Protein AF-D3BIY4-F1 (afdb_monomer)

Radius of gyration: 21.37 Å; Cα contacts (8 Å, |Δi|>4): 181; chains: 1; bounding box: 75×64×39 Å

Secondary structure (DSSP, 8-state):
-PPPHHHHHHHHT-S---TTS-S---TTT--EEESS-HHHHHHHHHH---HHHHHHHHHHHTSTTTEEE-S-HHHHHHHHHHHHSTT--HHHHHHHHHHHHHHHHHHHHH-SSSHHHHHHHHHHHH-HHHHHHHHTS-TTTS-SHHHHHHHHHHHHHHHHHHS--PPP-----------

Mean predicted aligned error: 10.69 Å

Structure (mmCIF, N/CA/C/O backbone):
data_AF-D3BIY4-F1
#
_entry.id   AF-D3BIY4-F1
#
loop_
_atom_site.group_PDB
_atom_site.id
_atom_site.type_symbol
_atom_site.label_atom_id
_atom_site.label_alt_id
_atom_site.label_comp_id
_atom_site.label_asym_id
_atom_site.label_entity_id
_atom_site.label_seq_id
_atom_site.pdbx_PDB_ins_code
_atom_site.Cartn_x
_atom_site.Cartn_y
_atom_site.Cartn_z
_atom_site.occupancy
_atom_site.B_iso_or_equiv
_atom_site.auth_seq_id
_atom_site.auth_comp_id
_atom_site.auth_asym_id
_atom_site.auth_atom_id
_atom_site.pdbx_PDB_model_num
ATOM 1 N N . MET A 1 1 ? -12.252 15.563 6.337 1.00 55.31 1 MET A N 1
ATOM 2 C CA . MET A 1 1 ? -11.451 16.283 5.323 1.00 55.31 1 MET A CA 1
ATOM 3 C C . MET A 1 1 ? -10.835 15.267 4.372 1.00 55.31 1 MET A C 1
ATOM 5 O O . MET A 1 1 ? -10.346 14.253 4.856 1.00 55.31 1 MET A O 1
ATOM 9 N N . SER A 1 2 ? -10.929 15.504 3.060 1.00 74.06 2 SER A N 1
ATOM 10 C CA . SER A 1 2 ? -10.276 14.704 2.009 1.00 74.06 2 SER A CA 1
ATOM 11 C C . SER A 1 2 ? -8.957 15.376 1.634 1.00 74.06 2 SER A C 1
ATOM 13 O O . SER A 1 2 ? -8.921 16.600 1.508 1.00 74.06 2 SER A O 1
ATOM 15 N N . VAL A 1 3 ? -7.884 14.601 1.484 1.00 77.88 3 VAL A N 1
ATOM 16 C CA . VAL A 1 3 ? -6.572 15.101 1.047 1.00 77.88 3 VAL A CA 1
ATOM 17 C C . VAL A 1 3 ? -6.320 14.731 -0.415 1.00 77.88 3 VAL A C 1
ATOM 19 O O . VAL A 1 3 ? -6.588 13.607 -0.850 1.00 77.88 3 VAL A O 1
ATOM 22 N N . SER A 1 4 ? -5.809 15.681 -1.202 1.00 71.81 4 SER A N 1
ATOM 23 C CA . SER A 1 4 ? -5.403 15.424 -2.590 1.00 71.81 4 SER A CA 1
ATOM 24 C C . SER A 1 4 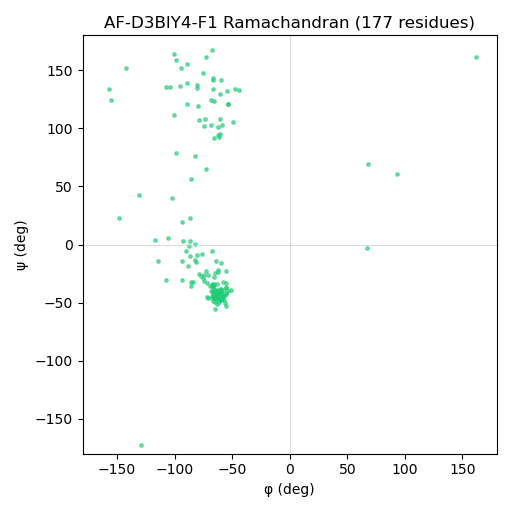? -4.108 14.607 -2.657 1.00 71.81 4 SER A C 1
ATOM 26 O O . SER A 1 4 ? -3.325 14.577 -1.713 1.00 71.81 4 SER A O 1
ATOM 28 N N . SER A 1 5 ? -3.829 13.986 -3.810 1.00 58.72 5 SER A N 1
ATOM 29 C CA . SER A 1 5 ? -2.565 13.257 -4.038 1.00 58.72 5 SER A CA 1
ATOM 30 C C . SER A 1 5 ? -1.342 14.166 -3.893 1.00 58.72 5 SER A C 1
ATOM 32 O O . SER A 1 5 ? -0.337 13.771 -3.308 1.00 58.72 5 SER A O 1
ATOM 34 N N . LYS A 1 6 ? -1.448 15.415 -4.369 1.00 62.16 6 LYS A N 1
ATOM 35 C CA . LYS A 1 6 ? -0.392 16.421 -4.226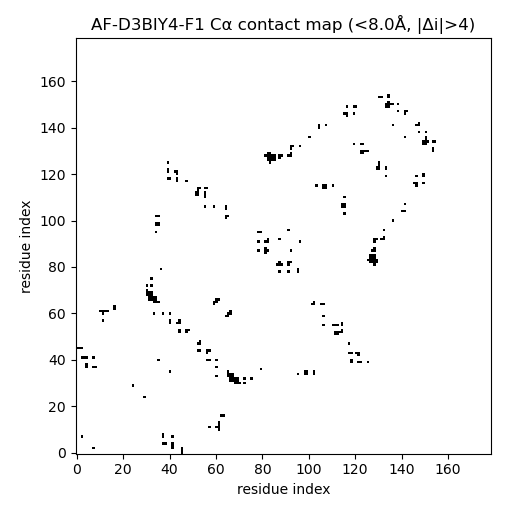 1.00 62.16 6 LYS A CA 1
ATOM 36 C C . LYS A 1 6 ? -0.161 16.768 -2.756 1.00 62.16 6 LYS A C 1
ATOM 38 O O . LYS A 1 6 ? 0.986 16.767 -2.334 1.00 62.16 6 LYS A O 1
ATOM 43 N N . GLN A 1 7 ? -1.224 16.986 -1.981 1.00 66.50 7 GLN A N 1
ATOM 44 C CA . GLN A 1 7 ? -1.119 17.255 -0.543 1.00 66.50 7 GLN A CA 1
ATOM 45 C C . GLN A 1 7 ? -0.558 16.056 0.224 1.00 66.50 7 GLN A C 1
ATOM 47 O O . GLN A 1 7 ? 0.343 16.243 1.027 1.00 66.50 7 GLN A O 1
ATOM 52 N N . PHE A 1 8 ? -1.011 14.834 -0.068 1.00 69.56 8 PHE A N 1
ATOM 53 C CA . PHE A 1 8 ? -0.516 13.619 0.586 1.00 69.56 8 PHE A CA 1
ATOM 54 C C . PHE A 1 8 ? 0.969 13.382 0.289 1.00 69.56 8 PHE A C 1
ATOM 56 O O . PHE A 1 8 ? 1.739 13.118 1.201 1.00 69.56 8 PHE A O 1
ATOM 63 N N . ARG A 1 9 ? 1.398 13.552 -0.973 1.00 61.53 9 ARG A N 1
ATOM 64 C CA . ARG A 1 9 ? 2.823 13.495 -1.346 1.00 61.53 9 ARG A CA 1
ATOM 65 C C . ARG A 1 9 ? 3.636 14.616 -0.709 1.00 61.53 9 ARG A C 1
ATOM 67 O O . ARG A 1 9 ? 4.764 14.384 -0.312 1.00 61.53 9 ARG A O 1
ATOM 74 N N . GLN A 1 10 ? 3.096 15.832 -0.642 1.00 62.91 10 GLN A N 1
ATOM 75 C CA . GLN A 1 10 ? 3.773 16.954 0.009 1.00 62.91 10 GLN A CA 1
ATOM 76 C C . GLN A 1 10 ? 3.947 16.704 1.505 1.00 62.91 10 GLN A C 1
ATOM 78 O O . GLN A 1 10 ? 5.016 16.982 2.023 1.00 62.91 10 GLN A O 1
ATOM 83 N N . GLN A 1 11 ? 2.928 16.148 2.163 1.00 64.06 11 GLN A N 1
ATOM 84 C CA . GLN A 1 11 ? 2.970 15.754 3.568 1.00 64.06 11 GLN A CA 1
ATOM 85 C C . GLN A 1 11 ? 3.941 14.590 3.790 1.00 64.06 11 GLN A C 1
ATOM 87 O O . GLN A 1 11 ? 4.730 14.639 4.723 1.00 64.06 11 GLN A O 1
ATOM 92 N N . SER A 1 12 ? 3.971 13.595 2.899 1.00 59.56 12 SER A N 1
ATOM 93 C CA . SER A 1 12 ? 4.904 12.470 3.017 1.00 59.56 12 SER A CA 1
ATOM 94 C C . SER A 1 12 ? 6.351 12.826 2.692 1.00 59.56 12 SER A C 1
ATOM 96 O O . SER A 1 12 ? 7.261 12.138 3.145 1.00 59.56 12 SER A O 1
ATOM 98 N N . ALA A 1 13 ? 6.572 13.893 1.924 1.00 53.34 13 ALA A N 1
ATOM 99 C CA . ALA A 1 13 ? 7.892 14.400 1.566 1.00 53.34 13 ALA A CA 1
ATOM 100 C C . ALA A 1 13 ? 8.526 15.303 2.646 1.00 53.34 13 ALA A C 1
ATOM 102 O O . ALA A 1 13 ? 9.625 15.814 2.438 1.00 53.34 13 ALA A O 1
ATOM 103 N N . THR A 1 14 ? 7.877 15.544 3.795 1.00 49.31 14 THR A N 1
ATOM 104 C CA . THR A 1 14 ? 8.376 16.535 4.765 1.00 49.31 14 THR A CA 1
ATOM 105 C C . THR A 1 14 ? 9.611 16.065 5.557 1.00 49.31 14 THR A C 1
ATOM 107 O O . THR A 1 14 ? 9.526 15.296 6.514 1.00 49.31 14 THR A O 1
ATOM 110 N N . GLU A 1 15 ? 10.762 16.582 5.122 1.00 44.66 15 GLU A N 1
ATOM 111 C CA . GLU A 1 15 ? 11.809 17.308 5.873 1.00 44.66 15 GLU A CA 1
ATOM 112 C C . GLU A 1 15 ? 12.684 16.640 6.955 1.00 44.66 15 GLU A C 1
ATOM 114 O O . GLU A 1 15 ? 13.595 17.312 7.436 1.00 44.66 15 GLU A O 1
ATOM 119 N N . SER A 1 16 ? 12.548 15.367 7.358 1.00 43.56 16 SER A N 1
ATOM 120 C CA . SER A 1 16 ? 13.431 14.873 8.457 1.00 43.56 16 SER A CA 1
ATOM 121 C C . SER A 1 16 ? 13.852 13.399 8.469 1.00 43.56 16 SER A C 1
ATOM 123 O O . SER A 1 16 ? 14.172 12.884 9.540 1.00 43.56 16 SER A O 1
ATOM 125 N N . ARG A 1 17 ? 13.857 12.662 7.348 1.00 48.59 17 ARG A N 1
ATOM 126 C CA . ARG A 1 17 ? 14.011 11.189 7.429 1.00 48.59 17 ARG A CA 1
ATOM 127 C C . ARG A 1 17 ? 15.040 10.504 6.536 1.00 48.59 17 ARG A C 1
ATOM 129 O O . ARG A 1 17 ? 14.823 9.372 6.119 1.00 48.59 17 ARG A O 1
ATOM 136 N N . SER A 1 18 ? 16.231 11.084 6.407 1.00 42.66 18 SER A N 1
ATOM 137 C CA . SER A 1 18 ? 17.422 10.226 6.350 1.00 42.66 18 SER A CA 1
ATOM 138 C C . SER A 1 18 ? 18.681 10.957 6.809 1.00 42.66 18 SER A C 1
ATOM 140 O O . SER A 1 18 ? 19.043 11.982 6.241 1.00 42.66 18 SER A O 1
ATOM 142 N N . ILE A 1 19 ? 19.372 10.396 7.805 1.00 41.75 19 ILE A N 1
ATOM 143 C CA . ILE A 1 19 ? 20.740 10.796 8.186 1.00 41.75 19 ILE A CA 1
ATOM 144 C C . ILE A 1 19 ? 21.722 10.553 7.018 1.00 41.75 19 ILE A C 1
ATOM 146 O O . ILE A 1 19 ? 22.745 11.225 6.923 1.00 41.75 19 ILE A O 1
ATOM 150 N N . ASP A 1 20 ? 21.375 9.663 6.082 1.00 44.34 20 ASP A N 1
ATOM 151 C CA . ASP A 1 20 ? 22.189 9.335 4.906 1.00 44.34 20 ASP A CA 1
ATOM 152 C C . ASP A 1 20 ? 21.961 10.253 3.692 1.00 44.34 20 ASP A C 1
ATOM 154 O O . ASP A 1 20 ? 22.607 10.079 2.661 1.00 44.34 20 ASP A O 1
ATOM 158 N N . LEU A 1 21 ? 21.120 11.287 3.801 1.00 46.88 21 LEU A N 1
ATOM 159 C CA . LEU A 1 21 ? 21.029 12.361 2.799 1.00 46.88 21 LEU A CA 1
ATOM 160 C C . LEU A 1 21 ? 22.079 13.443 3.091 1.00 46.88 21 LEU A C 1
ATOM 162 O O . LEU A 1 21 ? 21.751 14.608 3.323 1.00 46.88 21 LEU A O 1
ATOM 166 N N . LYS A 1 22 ? 23.349 13.022 3.161 1.00 37.16 22 LYS A N 1
ATOM 167 C CA . LYS A 1 22 ? 24.507 13.858 3.507 1.00 37.16 22 LYS A CA 1
ATOM 168 C C . LYS A 1 22 ? 24.500 15.153 2.680 1.00 37.16 22 LYS A C 1
ATOM 170 O O . LYS A 1 22 ? 24.896 15.136 1.521 1.00 37.16 22 LYS A O 1
ATOM 175 N N . ASN A 1 23 ? 24.149 16.268 3.327 1.00 41.12 23 ASN A N 1
ATOM 176 C CA . ASN A 1 23 ? 24.397 17.660 2.912 1.00 41.12 23 ASN A CA 1
ATOM 177 C C . ASN A 1 23 ? 23.283 18.378 2.110 1.00 41.12 23 ASN A C 1
ATOM 179 O O . ASN A 1 23 ? 23.548 18.898 1.033 1.00 41.12 23 ASN A O 1
ATOM 183 N N . ASN A 1 24 ? 22.088 18.531 2.698 1.00 47.78 24 ASN A N 1
ATOM 184 C CA . ASN A 1 24 ? 21.011 19.442 2.247 1.00 47.78 24 ASN A CA 1
ATOM 185 C C . ASN A 1 24 ? 20.340 19.089 0.903 1.00 47.78 24 ASN A C 1
ATOM 187 O O . ASN A 1 24 ? 20.472 19.845 -0.059 1.00 47.78 24 ASN A O 1
ATOM 191 N N . PRO A 1 25 ? 19.558 17.998 0.825 1.00 45.09 25 PRO A N 1
ATOM 192 C CA . PRO A 1 25 ? 18.768 17.721 -0.369 1.00 45.09 25 PRO A CA 1
ATOM 193 C C . PRO A 1 25 ? 17.678 18.790 -0.544 1.00 45.09 25 PRO A C 1
ATOM 195 O O . PRO A 1 25 ? 16.844 18.994 0.345 1.00 45.09 25 PRO A O 1
ATOM 198 N N . THR A 1 26 ? 17.654 19.470 -1.691 1.00 45.97 26 THR A N 1
ATOM 199 C CA . THR A 1 26 ? 16.501 20.284 -2.089 1.00 45.97 26 THR A CA 1
ATOM 200 C C . THR A 1 26 ? 15.294 19.381 -2.370 1.00 45.97 26 THR A C 1
ATOM 202 O O . THR A 1 26 ? 15.417 18.163 -2.492 1.00 45.97 26 THR A O 1
ATOM 205 N N . ARG A 1 27 ? 14.095 19.960 -2.499 1.00 44.09 27 ARG A N 1
ATOM 206 C CA . ARG A 1 27 ? 12.881 19.222 -2.895 1.00 44.09 27 ARG A CA 1
ATOM 207 C C . ARG A 1 27 ? 13.043 18.469 -4.228 1.00 44.09 27 ARG A C 1
ATOM 209 O O . ARG A 1 27 ? 12.335 17.488 -4.438 1.00 44.09 27 ARG A O 1
ATOM 216 N N . ASP A 1 28 ? 13.975 18.906 -5.074 1.00 38.78 28 ASP A N 1
ATOM 217 C CA . ASP A 1 28 ? 14.304 18.270 -6.350 1.00 38.78 28 ASP A CA 1
ATOM 218 C C . ASP A 1 28 ? 15.388 17.174 -6.206 1.00 38.78 28 ASP A C 1
ATOM 220 O O . ASP A 1 28 ? 15.442 16.273 -7.037 1.00 38.78 28 ASP A O 1
ATOM 224 N N . ASP A 1 29 ? 16.168 17.166 -5.112 1.00 40.72 29 ASP A N 1
ATOM 225 C CA . ASP A 1 29 ? 17.207 16.156 -4.809 1.00 40.72 29 ASP A CA 1
ATOM 226 C C . ASP A 1 29 ? 16.681 14.949 -4.000 1.00 40.72 29 ASP A C 1
ATOM 228 O O . ASP A 1 29 ? 17.400 13.983 -3.732 1.00 40.72 29 ASP A O 1
ATOM 232 N N . GLN A 1 30 ? 15.417 14.984 -3.570 1.00 49.06 30 GLN A N 1
ATOM 233 C CA . GLN A 1 30 ? 14.785 13.902 -2.814 1.00 49.06 30 GLN A CA 1
ATOM 234 C C . GLN A 1 30 ? 14.271 12.799 -3.751 1.00 49.06 30 GLN A C 1
ATOM 236 O O . GLN A 1 30 ? 13.066 12.656 -3.959 1.00 49.06 30 GLN A O 1
ATOM 241 N N . GLU A 1 31 ? 15.160 11.960 -4.286 1.00 53.03 31 GLU A N 1
ATOM 242 C CA . GLU A 1 31 ? 14.771 10.743 -5.019 1.00 53.03 31 GLU A CA 1
ATOM 243 C C . GLU A 1 31 ? 14.234 9.652 -4.062 1.00 53.03 31 GLU A C 1
ATOM 245 O O . GLU A 1 31 ? 14.829 8.595 -3.846 1.00 53.03 31 GLU A O 1
ATOM 250 N N . SER A 1 32 ? 13.103 9.940 -3.415 1.00 57.19 32 SER A N 1
ATOM 251 C CA . SER A 1 32 ? 12.414 9.055 -2.475 1.00 57.19 32 SER A CA 1
ATOM 252 C C . SER A 1 32 ? 11.231 8.365 -3.154 1.00 57.19 32 SER A C 1
ATOM 254 O O . SER A 1 32 ? 10.213 8.984 -3.470 1.00 57.19 32 SER A O 1
ATOM 256 N N . CYS A 1 33 ? 11.343 7.054 -3.343 1.00 71.75 33 CYS A N 1
ATOM 257 C CA . CYS A 1 33 ? 10.258 6.185 -3.775 1.00 71.75 33 CYS A CA 1
ATOM 258 C C . CYS A 1 33 ? 9.469 5.648 -2.575 1.00 71.75 33 CYS A C 1
ATOM 260 O O . CYS A 1 33 ? 9.987 5.531 -1.465 1.00 71.75 33 CYS A O 1
ATOM 262 N N . HIS A 1 34 ? 8.204 5.284 -2.802 1.00 82.50 34 HIS A N 1
ATOM 263 C CA . HIS A 1 34 ? 7.376 4.634 -1.787 1.00 82.50 34 HIS A CA 1
ATOM 264 C C . HIS A 1 34 ? 7.179 3.160 -2.153 1.00 82.50 34 HIS A C 1
ATOM 266 O O . HIS A 1 34 ? 6.931 2.820 -3.314 1.00 82.50 34 HIS A O 1
ATOM 272 N N . LYS A 1 35 ? 7.315 2.266 -1.173 1.00 89.19 35 LYS A N 1
ATOM 273 C CA . LYS A 1 35 ? 7.079 0.829 -1.344 1.00 89.19 35 LYS A CA 1
ATOM 274 C C . LYS A 1 35 ? 5.605 0.610 -1.659 1.00 89.19 35 LYS A C 1
ATOM 276 O O . LYS A 1 35 ? 5.282 0.095 -2.726 1.00 89.19 35 LYS A O 1
ATOM 281 N N . ILE A 1 36 ? 4.724 1.104 -0.789 1.00 91.31 36 ILE A N 1
ATOM 282 C CA . ILE A 1 36 ? 3.296 1.261 -1.064 1.00 91.31 36 ILE A CA 1
ATOM 283 C C . ILE A 1 36 ? 3.083 2.649 -1.679 1.00 91.31 36 ILE A C 1
ATOM 285 O O . ILE A 1 36 ? 3.393 3.650 -1.026 1.00 91.31 36 ILE A O 1
ATOM 289 N N . PRO A 1 37 ? 2.540 2.746 -2.903 1.00 88.25 37 PRO A N 1
ATOM 290 C CA . PRO A 1 37 ? 2.370 4.028 -3.575 1.00 88.25 37 PRO A CA 1
ATOM 291 C C . PRO A 1 37 ? 1.484 4.991 -2.788 1.00 88.25 37 PRO A C 1
ATOM 293 O O . PRO A 1 37 ? 0.434 4.619 -2.260 1.00 88.25 37 PRO A O 1
ATOM 296 N N . ASN A 1 38 ? 1.846 6.273 -2.791 1.00 81.50 38 ASN A N 1
ATOM 297 C CA . ASN A 1 38 ? 1.057 7.306 -2.116 1.00 81.50 38 ASN A CA 1
ATOM 298 C C . ASN A 1 38 ? -0.355 7.466 -2.680 1.00 81.50 38 ASN A C 1
ATOM 300 O O . ASN A 1 38 ? -1.234 7.930 -1.964 1.00 81.50 38 ASN A O 1
ATOM 304 N N . SER A 1 39 ? -0.604 7.086 -3.936 1.00 84.56 39 SER A N 1
ATOM 305 C CA . SER A 1 39 ? -1.962 7.038 -4.490 1.00 84.56 39 SER A CA 1
ATOM 306 C C . SER A 1 39 ? -2.858 6.089 -3.688 1.00 84.56 39 SER A C 1
ATOM 308 O O . SER A 1 39 ? -3.947 6.504 -3.292 1.00 84.56 39 SER A O 1
ATOM 310 N N . ILE A 1 40 ? -2.354 4.887 -3.383 1.00 92.81 40 ILE A N 1
ATOM 311 C CA . ILE A 1 40 ? -3.016 3.861 -2.567 1.00 92.81 40 ILE A CA 1
ATOM 312 C C . ILE A 1 40 ? -3.188 4.347 -1.129 1.00 92.81 40 ILE A C 1
ATOM 314 O O . ILE A 1 40 ? -4.285 4.282 -0.584 1.00 92.81 40 ILE A O 1
ATOM 318 N N . LEU A 1 41 ? -2.125 4.865 -0.505 1.00 91.56 41 LEU A N 1
ATOM 319 C CA . LEU A 1 41 ? -2.190 5.316 0.890 1.00 91.56 41 LEU A CA 1
ATOM 320 C C . LEU A 1 41 ? -3.142 6.506 1.065 1.00 91.56 41 LEU A C 1
ATOM 322 O O . LEU A 1 41 ? -3.949 6.508 1.990 1.00 91.56 41 LEU A O 1
ATOM 326 N N . LYS A 1 42 ? -3.122 7.470 0.138 1.00 90.44 42 LYS A N 1
ATOM 327 C CA . LYS A 1 42 ? -4.066 8.598 0.097 1.00 90.44 42 LYS A CA 1
ATOM 328 C C . LYS A 1 42 ? -5.505 8.121 -0.046 1.00 90.44 42 LYS A C 1
ATOM 330 O O . LYS A 1 42 ? -6.396 8.620 0.635 1.00 90.44 42 LYS A O 1
ATOM 335 N N . GLU A 1 43 ? -5.756 7.194 -0.962 1.00 92.75 43 GLU A N 1
ATOM 336 C CA . GLU A 1 43 ? -7.102 6.670 -1.173 1.00 92.75 43 GLU A CA 1
ATOM 337 C C . GLU A 1 43 ? -7.595 5.880 0.044 1.00 92.75 43 GLU A C 1
ATOM 339 O O . GLU A 1 43 ? -8.691 6.144 0.532 1.00 92.75 43 GLU A O 1
ATOM 344 N N . SER A 1 44 ? -6.745 5.030 0.620 1.00 94.69 44 SER A N 1
ATOM 345 C CA . SER A 1 44 ? -7.026 4.320 1.870 1.00 94.69 44 SER A CA 1
ATOM 346 C C . SER A 1 44 ? -7.324 5.289 3.020 1.00 94.69 44 SER A C 1
ATOM 348 O O . SER A 1 44 ? -8.311 5.120 3.738 1.00 94.69 44 SER A O 1
ATOM 350 N N . TYR A 1 45 ? -6.533 6.359 3.158 1.00 94.25 45 TYR A N 1
ATOM 351 C CA . TYR A 1 45 ? -6.747 7.413 4.151 1.00 94.25 45 TYR A CA 1
ATOM 352 C C . TYR A 1 45 ? -8.112 8.089 3.977 1.00 94.25 45 TYR A C 1
ATOM 354 O O . TYR A 1 45 ? -8.852 8.255 4.946 1.00 94.25 45 TYR A O 1
ATOM 362 N N . ASN A 1 46 ? -8.464 8.469 2.746 1.00 92.06 46 ASN A N 1
ATOM 363 C CA . ASN A 1 46 ? -9.719 9.162 2.456 1.00 92.06 46 ASN A CA 1
ATOM 364 C C . ASN A 1 46 ? -10.946 8.254 2.638 1.00 92.06 46 ASN A C 1
ATOM 366 O O . ASN A 1 46 ? -11.974 8.729 3.120 1.00 92.06 46 ASN A O 1
ATOM 370 N N . ASN A 1 47 ? -10.825 6.968 2.300 1.00 92.94 47 ASN A N 1
ATOM 371 C CA . ASN A 1 47 ? -11.907 5.984 2.394 1.00 92.94 47 ASN A CA 1
ATOM 372 C C . ASN A 1 47 ? -12.077 5.403 3.806 1.00 92.94 47 ASN A C 1
ATOM 374 O O . ASN A 1 47 ? -13.083 4.764 4.109 1.00 92.94 47 ASN A O 1
ATOM 378 N N . THR A 1 48 ? -11.106 5.624 4.690 1.00 92.62 48 THR A N 1
ATOM 379 C CA . THR A 1 48 ? -11.183 5.213 6.090 1.00 92.62 48 THR A CA 1
ATOM 380 C C . THR A 1 48 ? -12.007 6.218 6.898 1.00 92.62 48 THR A C 1
ATOM 382 O O . THR A 1 48 ? -11.828 7.428 6.781 1.00 92.62 48 THR A O 1
ATOM 385 N N . THR A 1 49 ? -12.886 5.740 7.780 1.00 91.81 49 THR A N 1
ATOM 386 C CA . THR A 1 49 ? -13.629 6.592 8.732 1.00 91.81 49 THR A CA 1
ATOM 387 C C . THR A 1 49 ? -12.938 6.700 10.094 1.00 91.81 49 THR A C 1
ATOM 389 O O . THR A 1 49 ? -13.021 7.742 10.738 1.00 91.81 49 THR A O 1
ATOM 392 N N . SER A 1 50 ? -12.207 5.661 10.513 1.00 94.19 50 SER A N 1
ATOM 393 C CA . SER A 1 50 ? -11.465 5.629 11.780 1.00 94.19 50 SER A CA 1
ATOM 394 C C . SER A 1 50 ? -10.284 6.604 11.789 1.00 94.19 50 SER A C 1
ATOM 396 O O . SER A 1 50 ? -9.386 6.518 10.950 1.00 94.19 50 SER A O 1
ATOM 398 N N . GLN A 1 51 ? -10.248 7.502 12.778 1.00 93.00 51 GLN A N 1
ATOM 399 C CA . GLN A 1 51 ? -9.142 8.448 12.931 1.00 93.00 51 GLN A CA 1
ATOM 400 C C . GLN A 1 51 ? -7.828 7.755 13.316 1.00 93.00 51 GLN A C 1
ATOM 402 O O . GLN A 1 51 ? -6.776 8.154 12.827 1.00 93.00 51 GLN A O 1
ATOM 407 N N . ALA A 1 52 ? -7.879 6.693 14.128 1.00 94.56 52 ALA A N 1
ATOM 408 C CA . ALA A 1 52 ? -6.691 5.910 14.475 1.00 94.56 52 ALA A CA 1
ATOM 409 C C . ALA A 1 52 ? -6.049 5.301 13.218 1.00 94.56 52 ALA A C 1
ATOM 411 O O . ALA A 1 52 ? -4.864 5.488 12.972 1.00 94.56 52 ALA A O 1
ATOM 412 N N . ALA A 1 53 ? -6.860 4.701 12.341 1.00 94.50 53 ALA A N 1
ATOM 413 C CA . ALA A 1 53 ? -6.359 4.159 11.081 1.00 94.50 53 ALA A CA 1
ATOM 414 C C . ALA A 1 53 ? -5.855 5.244 10.121 1.00 94.50 53 ALA A C 1
ATOM 416 O O . ALA A 1 53 ? -4.850 5.037 9.449 1.00 94.50 53 ALA A O 1
ATOM 417 N N . LYS A 1 54 ? -6.479 6.426 10.086 1.00 92.88 54 LYS A N 1
ATOM 418 C CA . LYS A 1 54 ? -5.938 7.577 9.344 1.00 92.88 54 LYS A CA 1
ATOM 419 C C . LYS A 1 54 ? -4.557 7.996 9.841 1.00 92.88 54 LYS A C 1
ATOM 421 O O . LYS A 1 54 ? -3.686 8.276 9.019 1.00 92.88 54 LYS A O 1
ATOM 426 N N . ASN A 1 55 ? -4.368 8.041 11.157 1.00 89.88 55 ASN A N 1
ATOM 427 C CA . ASN A 1 55 ? -3.092 8.400 11.766 1.00 89.88 55 ASN A CA 1
ATOM 428 C C . ASN A 1 55 ? -2.019 7.357 11.440 1.00 89.88 55 ASN A C 1
ATOM 430 O O . ASN A 1 55 ?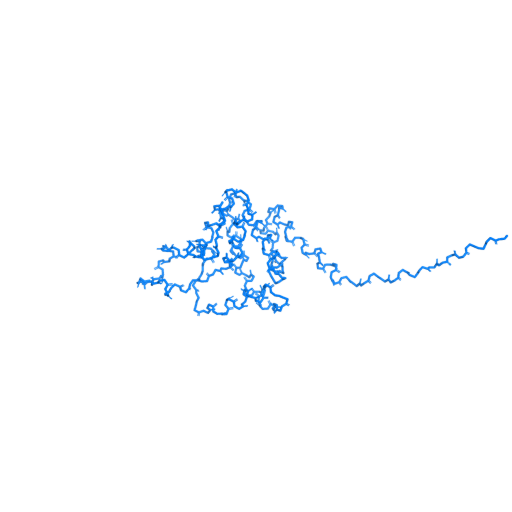 -0.937 7.743 11.014 1.00 89.88 55 ASN A O 1
ATOM 434 N N . ASP A 1 56 ? -2.341 6.066 11.536 1.00 93.75 56 ASP A N 1
ATOM 435 C CA . ASP A 1 56 ? -1.413 4.981 11.200 1.00 93.75 56 ASP A CA 1
ATOM 436 C C . ASP A 1 56 ? -1.044 4.984 9.709 1.00 93.75 56 ASP A C 1
ATOM 438 O O . ASP A 1 56 ? 0.131 4.879 9.364 1.00 93.75 56 ASP A O 1
ATOM 442 N N . ILE A 1 57 ? -2.017 5.181 8.808 1.00 93.38 57 ILE A N 1
ATOM 443 C CA . ILE A 1 57 ? -1.769 5.281 7.358 1.00 93.38 57 ILE A CA 1
ATOM 444 C C . ILE A 1 57 ? -0.853 6.470 7.049 1.00 93.38 57 ILE A C 1
ATOM 446 O O . ILE A 1 57 ? 0.103 6.331 6.285 1.00 93.38 57 ILE A O 1
ATOM 450 N N . MET A 1 58 ? -1.135 7.637 7.634 1.00 87.06 58 MET A N 1
ATOM 451 C CA . MET A 1 58 ? -0.333 8.842 7.416 1.00 87.06 58 MET A CA 1
ATOM 452 C C . MET A 1 58 ? 1.068 8.700 8.027 1.00 87.06 58 MET A C 1
ATOM 454 O O . MET A 1 58 ? 2.068 8.994 7.378 1.00 87.06 58 MET A O 1
ATOM 458 N N . GLY A 1 59 ? 1.162 8.182 9.252 1.00 86.31 59 GLY A N 1
ATOM 459 C CA . GLY A 1 59 ? 2.431 7.923 9.925 1.00 86.31 59 GLY A CA 1
ATOM 460 C C . GLY A 1 59 ? 3.299 6.934 9.149 1.00 86.31 59 GLY A C 1
ATOM 461 O O . GLY A 1 59 ? 4.499 7.164 8.977 1.00 86.31 59 GLY A O 1
ATOM 462 N N . HIS A 1 60 ? 2.687 5.878 8.606 1.00 89.88 60 HIS A N 1
ATOM 463 C CA . HIS A 1 60 ? 3.365 4.911 7.749 1.00 89.88 60 HIS A CA 1
ATOM 464 C C . HIS A 1 60 ? 3.829 5.524 6.434 1.00 89.88 60 HIS A C 1
ATOM 466 O O . HIS A 1 60 ? 4.969 5.284 6.033 1.00 89.88 60 HIS A O 1
ATOM 472 N N . ALA A 1 61 ? 2.996 6.352 5.795 1.00 84.81 61 ALA A N 1
ATOM 473 C CA . ALA A 1 61 ? 3.359 7.071 4.575 1.00 84.81 61 ALA A CA 1
ATOM 474 C C . ALA A 1 61 ? 4.634 7.905 4.760 1.00 84.81 61 ALA A C 1
ATOM 476 O O . ALA A 1 61 ? 5.426 8.009 3.830 1.00 84.81 61 ALA A O 1
ATOM 477 N N . HIS A 1 62 ? 4.857 8.433 5.967 1.00 79.94 62 HIS A N 1
ATOM 478 C CA . HIS A 1 62 ? 6.017 9.251 6.327 1.00 79.94 62 HIS A CA 1
ATOM 479 C C . HIS A 1 62 ? 7.180 8.424 6.911 1.00 79.94 62 HIS A C 1
ATOM 481 O O . HIS A 1 62 ? 8.168 8.977 7.400 1.00 79.94 62 HIS A O 1
ATOM 487 N N . SER A 1 63 ? 7.068 7.096 6.971 1.00 81.56 63 SER A N 1
ATOM 488 C CA . SER A 1 63 ? 8.048 6.226 7.628 1.00 81.56 63 SER A CA 1
ATOM 489 C C . SER A 1 63 ? 9.095 5.681 6.664 1.00 81.56 63 SER A C 1
ATOM 491 O O . SER A 1 63 ? 8.809 5.411 5.501 1.00 81.56 63 SER A O 1
ATOM 493 N N . THR A 1 64 ? 10.296 5.400 7.176 1.00 80.69 64 THR A N 1
ATOM 494 C CA . THR A 1 64 ? 11.343 4.648 6.455 1.00 80.69 64 THR A CA 1
ATOM 495 C C . THR A 1 64 ? 10.922 3.204 6.144 1.00 80.69 64 THR A C 1
ATOM 497 O O . THR A 1 64 ? 11.511 2.528 5.300 1.00 80.69 64 THR A O 1
ATOM 500 N N . ASN A 1 65 ? 9.854 2.711 6.782 1.00 86.88 65 ASN A N 1
ATOM 501 C CA . ASN A 1 65 ? 9.254 1.430 6.427 1.00 86.88 65 ASN A CA 1
ATOM 502 C C . ASN A 1 65 ? 8.526 1.499 5.080 1.00 86.88 65 ASN A C 1
ATOM 504 O O . ASN A 1 65 ? 8.440 0.472 4.402 1.00 86.88 65 ASN A O 1
ATOM 508 N N . ASN A 1 66 ? 8.056 2.676 4.661 1.00 87.62 66 ASN A N 1
ATOM 509 C CA . ASN A 1 66 ? 7.424 2.883 3.362 1.00 87.62 66 ASN A CA 1
ATOM 510 C C . ASN A 1 66 ? 8.291 3.664 2.368 1.00 87.62 66 ASN A C 1
ATOM 512 O O . ASN A 1 66 ? 8.193 3.412 1.175 1.00 87.62 66 ASN A O 1
ATOM 516 N N . ILE A 1 67 ? 9.147 4.569 2.827 1.00 81.19 67 ILE A N 1
ATOM 517 C CA . ILE A 1 67 ? 10.022 5.382 1.976 1.00 81.19 67 ILE A CA 1
ATOM 518 C C . ILE A 1 67 ? 11.348 4.651 1.740 1.00 81.19 67 ILE A C 1
ATOM 520 O O . ILE A 1 67 ? 11.910 4.056 2.659 1.00 81.19 67 ILE A O 1
ATOM 524 N N . PHE A 1 68 ? 11.862 4.696 0.513 1.00 77.19 68 PHE A N 1
ATOM 525 C CA . PHE A 1 68 ? 13.198 4.216 0.164 1.00 77.19 68 PHE A CA 1
ATOM 526 C C . PHE A 1 68 ? 13.853 5.120 -0.882 1.00 77.19 68 PHE A C 1
ATOM 528 O O . PHE A 1 68 ? 13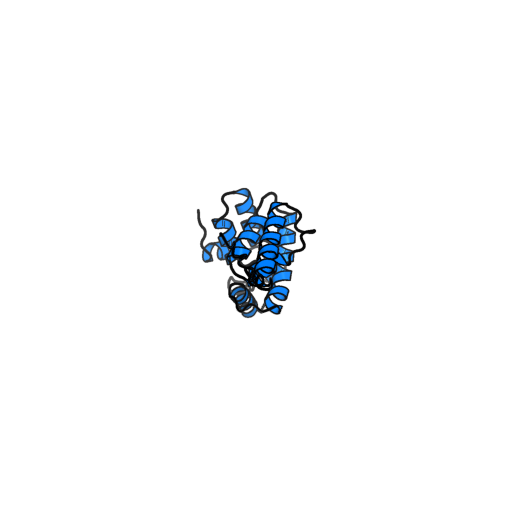.170 5.737 -1.695 1.00 77.19 68 PHE A O 1
ATOM 535 N N . TYR A 1 69 ? 15.182 5.179 -0.875 1.00 73.81 69 TYR A N 1
ATOM 536 C CA . TYR A 1 69 ? 15.942 5.928 -1.873 1.00 73.81 69 TYR A CA 1
ATOM 537 C C . TYR A 1 69 ? 16.088 5.118 -3.167 1.00 73.81 69 TYR A C 1
ATOM 539 O O . TYR A 1 69 ? 16.408 3.925 -3.120 1.00 73.81 69 TYR A O 1
ATOM 547 N N . SER A 1 70 ? 15.860 5.745 -4.322 1.00 70.25 70 SER A N 1
ATOM 548 C CA . SER A 1 70 ? 16.138 5.119 -5.614 1.00 70.25 70 SER A CA 1
ATOM 549 C C . SER A 1 70 ? 16.336 6.134 -6.730 1.00 70.25 70 SER A C 1
ATOM 551 O O . SER A 1 70 ? 15.482 6.977 -6.957 1.00 70.25 70 SER A O 1
ATOM 553 N N . THR A 1 71 ? 17.382 5.938 -7.526 1.00 70.25 71 THR A N 1
ATOM 554 C CA . THR A 1 71 ? 17.645 6.694 -8.761 1.00 70.25 71 THR A CA 1
ATOM 555 C C . THR A 1 71 ? 16.757 6.262 -9.941 1.00 70.25 71 THR A C 1
ATOM 557 O O . THR A 1 71 ? 16.735 6.902 -10.988 1.00 70.25 71 THR A O 1
ATOM 560 N N . ASN A 1 72 ? 15.979 5.179 -9.798 1.00 75.38 72 ASN A N 1
ATOM 561 C CA . ASN A 1 72 ? 15.181 4.574 -10.876 1.00 75.38 72 ASN A 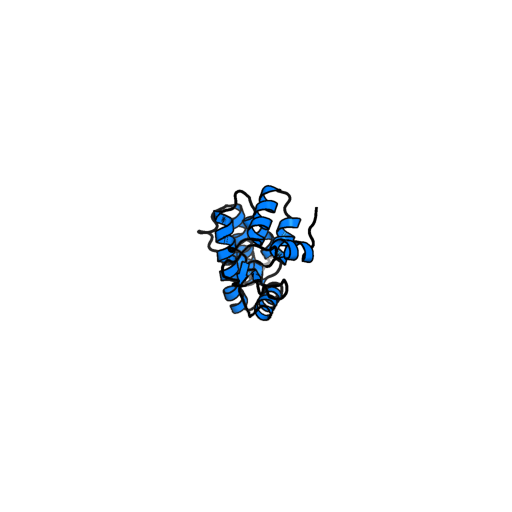CA 1
ATOM 562 C C . ASN A 1 72 ? 13.683 4.934 -10.792 1.00 75.38 72 ASN A C 1
ATOM 564 O O . ASN A 1 72 ? 12.811 4.094 -11.027 1.00 75.38 72 ASN A O 1
ATOM 568 N N . ASN A 1 73 ? 13.354 6.185 -10.458 1.00 71.00 73 ASN A N 1
ATOM 569 C CA . ASN A 1 73 ? 11.978 6.650 -10.198 1.00 71.00 73 ASN A CA 1
ATOM 570 C C . ASN A 1 73 ? 10.990 6.377 -11.348 1.00 71.00 73 ASN A C 1
ATOM 572 O O . ASN A 1 73 ? 9.835 6.004 -11.113 1.00 71.00 73 ASN A O 1
ATOM 576 N N . ASN A 1 74 ? 11.450 6.511 -12.595 1.00 76.62 74 ASN A N 1
ATOM 577 C CA . ASN A 1 74 ? 10.637 6.231 -13.781 1.00 76.62 74 ASN A CA 1
ATOM 578 C C . ASN A 1 74 ? 10.233 4.754 -13.855 1.00 76.62 74 ASN A C 1
ATOM 580 O O . ASN A 1 74 ? 9.085 4.439 -14.158 1.00 76.62 74 ASN A O 1
ATOM 584 N N . GLN A 1 75 ? 11.151 3.845 -13.518 1.00 79.88 75 GLN A N 1
ATOM 585 C CA . GLN A 1 75 ? 10.873 2.412 -13.500 1.00 79.88 75 GLN A CA 1
ATOM 586 C C . GLN A 1 75 ? 9.856 2.059 -12.409 1.00 79.88 75 GLN A C 1
ATOM 588 O O . GLN A 1 75 ? 8.926 1.301 -12.678 1.00 79.88 75 GLN A O 1
ATOM 593 N N . HIS A 1 76 ? 9.986 2.628 -11.206 1.00 78.44 76 HIS A N 1
ATOM 594 C CA . HIS A 1 76 ? 9.017 2.413 -10.121 1.00 78.44 76 HIS A CA 1
ATOM 595 C C . HIS A 1 76 ? 7.631 2.931 -10.498 1.00 78.44 76 HIS A C 1
ATOM 597 O O . HIS A 1 76 ? 6.645 2.220 -10.327 1.00 78.44 76 HIS A O 1
ATOM 603 N N . SER A 1 77 ? 7.563 4.125 -11.091 1.00 79.38 77 SER A N 1
ATOM 604 C CA . SER A 1 77 ? 6.307 4.711 -11.576 1.00 79.38 77 SER A CA 1
ATOM 605 C C . SER A 1 77 ? 5.661 3.850 -12.664 1.00 79.38 77 SER A C 1
ATOM 607 O O . SER A 1 77 ? 4.454 3.621 -12.637 1.00 79.38 77 SER A O 1
ATOM 609 N N . GLN A 1 78 ? 6.458 3.313 -13.593 1.00 82.19 78 GLN A N 1
ATOM 610 C CA . GLN A 1 78 ? 5.962 2.404 -14.624 1.00 82.19 78 GLN A CA 1
ATOM 611 C C . GLN A 1 78 ? 5.474 1.077 -14.033 1.00 82.19 78 GLN A C 1
ATOM 613 O O . GLN A 1 78 ? 4.452 0.556 -14.467 1.00 82.19 78 GLN A O 1
ATOM 618 N N . GLN A 1 79 ? 6.171 0.521 -13.038 1.00 83.19 79 GLN A N 1
ATOM 619 C CA . GLN A 1 79 ? 5.714 -0.684 -12.340 1.00 83.19 79 GLN A CA 1
ATOM 620 C C . GLN A 1 79 ? 4.383 -0.441 -11.627 1.00 83.19 79 GLN A C 1
ATOM 622 O O . GLN A 1 79 ? 3.488 -1.273 -11.725 1.00 83.19 79 GLN A O 1
ATOM 627 N N . GLU A 1 80 ? 4.232 0.701 -10.955 1.00 86.19 80 GLU A N 1
ATOM 628 C CA . GLU A 1 80 ? 2.974 1.103 -10.321 1.00 86.19 80 GLU A CA 1
ATOM 629 C C . GLU A 1 80 ? 1.843 1.227 -11.343 1.00 86.19 80 GLU A C 1
ATOM 631 O O . GLU A 1 80 ? 0.784 0.634 -11.151 1.00 86.19 80 GLU A O 1
ATOM 636 N N . TYR A 1 81 ? 2.085 1.910 -12.464 1.00 84.38 81 TYR A N 1
ATOM 637 C CA . TYR A 1 81 ? 1.121 2.011 -13.560 1.00 84.38 81 TYR A CA 1
ATOM 638 C C . TYR A 1 81 ? 0.739 0.636 -14.123 1.00 84.38 81 TYR A C 1
ATOM 640 O O . TYR A 1 81 ? -0.441 0.330 -14.290 1.00 84.38 81 TYR A O 1
ATOM 648 N N . ASN A 1 82 ? 1.724 -0.233 -14.359 1.00 85.56 82 ASN A N 1
ATOM 649 C CA . ASN A 1 82 ? 1.475 -1.573 -14.876 1.00 85.56 82 ASN A CA 1
ATOM 650 C C . ASN A 1 82 ? 0.589 -2.379 -13.921 1.00 85.56 82 ASN A C 1
ATOM 652 O O . ASN A 1 82 ? -0.339 -3.024 -14.392 1.00 85.56 82 ASN A O 1
ATOM 656 N N . LEU A 1 83 ? 0.824 -2.301 -12.603 1.00 89.50 83 LEU A N 1
ATOM 657 C CA . LEU A 1 83 ? 0.024 -2.992 -11.579 1.00 89.50 83 LEU A CA 1
ATOM 658 C C . LEU A 1 83 ? -1.430 -2.501 -11.494 1.00 89.50 83 LEU A C 1
ATOM 660 O O . LEU A 1 83 ? -2.296 -3.262 -11.051 1.00 89.50 83 LEU A O 1
ATOM 664 N N . GLN A 1 84 ? -1.703 -1.261 -11.915 1.00 88.12 84 GLN A N 1
ATOM 665 C CA . GLN A 1 84 ? -3.067 -0.729 -12.042 1.00 88.12 84 GLN A CA 1
ATOM 666 C C . GLN A 1 84 ? -3.809 -1.297 -13.257 1.00 88.12 84 GLN A C 1
ATOM 668 O O . GLN A 1 84 ? -5.035 -1.355 -13.261 1.00 88.12 84 GLN A O 1
ATOM 673 N N . SER A 1 85 ? -3.075 -1.715 -14.286 1.00 83.12 85 SER A N 1
ATOM 674 C CA . SER A 1 85 ? -3.621 -2.203 -15.554 1.00 83.12 85 SER A CA 1
ATOM 675 C C . SER A 1 85 ? -3.634 -3.733 -15.640 1.00 83.12 85 SER A C 1
ATOM 677 O O . SER A 1 85 ? -2.893 -4.407 -14.929 1.00 83.12 85 SER A O 1
ATOM 679 N N . ASP A 1 86 ? -4.390 -4.292 -16.588 1.00 76.56 86 ASP A N 1
ATOM 680 C CA . ASP A 1 86 ? -4.340 -5.726 -16.930 1.00 76.56 86 ASP A CA 1
ATOM 681 C C . ASP A 1 86 ? -3.010 -6.158 -17.590 1.00 76.56 86 ASP A C 1
ATOM 683 O O . ASP A 1 86 ? -2.780 -7.346 -17.798 1.00 76.56 86 ASP A O 1
ATOM 687 N N . ASN A 1 87 ? -2.107 -5.216 -17.887 1.00 79.31 87 ASN A N 1
ATOM 688 C CA . ASN A 1 87 ? -0.817 -5.469 -18.538 1.00 79.31 87 ASN A CA 1
ATOM 689 C C . ASN A 1 87 ? 0.340 -5.662 -17.541 1.00 79.31 87 ASN A C 1
ATOM 691 O O . ASN A 1 87 ? 1.511 -5.499 -17.898 1.00 79.31 87 ASN A O 1
ATOM 695 N N . TYR A 1 88 ? 0.048 -5.970 -16.276 1.00 84.06 88 TYR A N 1
ATOM 696 C CA . TYR A 1 88 ? 1.102 -6.259 -15.311 1.00 84.06 88 TYR A CA 1
ATOM 697 C C . TYR A 1 88 ? 1.830 -7.558 -15.669 1.00 84.06 88 TYR A C 1
ATOM 699 O O . TYR A 1 88 ? 1.242 -8.540 -16.116 1.00 84.06 88 TYR A O 1
ATOM 707 N N . THR A 1 89 ? 3.140 -7.576 -15.439 1.00 85.69 89 THR A N 1
ATOM 708 C CA . THR A 1 89 ? 3.938 -8.795 -15.598 1.00 85.69 89 THR A CA 1
ATOM 709 C C . THR A 1 89 ? 4.155 -9.457 -14.247 1.00 85.69 89 THR A C 1
ATOM 711 O O . THR A 1 89 ? 4.142 -8.797 -13.203 1.00 85.69 89 THR A O 1
ATOM 714 N N . GLN A 1 90 ? 4.461 -10.752 -14.259 1.00 84.62 90 GLN A N 1
ATOM 715 C CA . GLN A 1 90 ? 4.863 -11.460 -13.046 1.00 84.62 90 GLN A CA 1
ATOM 716 C C . GLN A 1 90 ? 6.110 -10.823 -12.397 1.00 84.62 90 GLN A C 1
ATOM 718 O O . GLN A 1 90 ? 6.225 -10.771 -11.175 1.00 84.62 90 GLN A O 1
ATOM 723 N N . SER A 1 91 ? 7.016 -10.261 -13.206 1.00 82.38 91 SER A N 1
ATOM 724 C CA . SER A 1 91 ? 8.170 -9.500 -12.714 1.00 82.38 91 SER A CA 1
ATOM 725 C C . SER A 1 91 ? 7.749 -8.238 -11.951 1.00 82.38 91 SER A C 1
ATOM 727 O O . SER A 1 91 ? 8.324 -7.939 -10.907 1.00 82.38 91 SER A O 1
ATOM 729 N N . SER A 1 92 ? 6.710 -7.528 -12.408 1.00 81.56 92 SER A N 1
ATOM 730 C CA . SER A 1 92 ? 6.150 -6.370 -11.695 1.00 81.56 92 SER A CA 1
ATOM 731 C C . SER A 1 92 ? 5.544 -6.774 -10.348 1.00 81.56 92 SER A C 1
ATOM 733 O O . SER A 1 92 ? 5.769 -6.085 -9.352 1.00 81.56 92 SER A O 1
ATOM 735 N N . VAL A 1 93 ? 4.840 -7.912 -10.304 1.00 86.12 93 VAL A N 1
ATOM 736 C CA . VAL A 1 93 ? 4.275 -8.477 -9.067 1.00 86.12 93 VAL A CA 1
ATOM 737 C C . VAL A 1 93 ? 5.376 -8.865 -8.093 1.00 86.12 93 VAL A C 1
ATOM 739 O O . VAL A 1 93 ? 5.299 -8.471 -6.940 1.00 86.12 93 VAL A O 1
ATOM 742 N N . TYR A 1 94 ? 6.430 -9.563 -8.519 1.00 84.69 94 TYR A N 1
ATOM 743 C CA . TYR A 1 94 ? 7.507 -9.942 -7.598 1.00 84.69 94 TYR A CA 1
ATOM 744 C C . TYR A 1 94 ? 8.372 -8.756 -7.166 1.00 84.69 94 TYR A C 1
ATOM 746 O O . TYR A 1 94 ? 8.651 -8.600 -5.978 1.00 84.69 94 TYR A O 1
ATOM 754 N N . GLY A 1 95 ? 8.767 -7.894 -8.107 1.00 82.31 95 GLY A N 1
ATOM 755 C CA . GLY A 1 95 ? 9.651 -6.764 -7.828 1.00 82.31 95 GLY A CA 1
ATOM 756 C C . GLY A 1 95 ? 9.025 -5.762 -6.860 1.00 82.31 95 GLY A C 1
ATOM 757 O O . GLY A 1 95 ? 9.623 -5.424 -5.839 1.00 82.31 95 GLY A O 1
ATOM 758 N N . LYS A 1 96 ? 7.797 -5.317 -7.147 1.00 87.00 96 LYS A N 1
ATOM 759 C CA . LYS A 1 96 ? 7.087 -4.360 -6.288 1.00 87.00 96 LYS A CA 1
ATOM 760 C C . LYS A 1 96 ? 6.367 -5.052 -5.129 1.00 87.00 96 LYS A C 1
ATOM 762 O O . LYS A 1 96 ? 6.292 -4.485 -4.042 1.00 87.00 96 LYS A O 1
ATOM 767 N N . GLY A 1 97 ? 5.881 -6.277 -5.325 1.00 89.19 97 GLY A N 1
ATOM 768 C CA . GLY A 1 97 ? 5.180 -7.046 -4.296 1.00 89.19 97 GLY A CA 1
ATOM 769 C C . GLY A 1 97 ? 6.040 -7.314 -3.074 1.00 89.19 97 GLY A C 1
ATOM 770 O O . GLY A 1 97 ? 5.573 -7.042 -1.978 1.00 89.19 97 GLY A O 1
ATOM 771 N N . GLY A 1 98 ? 7.313 -7.695 -3.229 1.00 90.12 98 GLY A N 1
ATOM 772 C CA . GLY A 1 98 ? 8.202 -7.880 -2.073 1.00 90.12 98 GLY A CA 1
ATOM 773 C C . GLY A 1 98 ? 8.441 -6.588 -1.274 1.00 90.12 98 GLY A C 1
ATOM 774 O O . GLY A 1 98 ? 8.539 -6.608 -0.046 1.00 90.12 98 GLY A O 1
ATOM 775 N N . GLN A 1 99 ? 8.481 -5.431 -1.948 1.00 90.44 99 GLN A N 1
ATOM 776 C CA . GLN A 1 99 ? 8.571 -4.132 -1.270 1.00 90.44 99 GLN A CA 1
ATOM 777 C C . GLN A 1 99 ? 7.290 -3.818 -0.491 1.00 90.44 99 GLN A C 1
ATOM 779 O O . GLN A 1 99 ? 7.358 -3.382 0.661 1.00 90.44 99 GLN A O 1
ATOM 784 N N . ILE A 1 100 ? 6.135 -4.033 -1.124 1.00 94.69 100 ILE A N 1
ATOM 785 C CA . ILE A 1 100 ? 4.821 -3.795 -0.528 1.00 94.69 100 ILE A CA 1
ATOM 786 C C . ILE A 1 100 ? 4.580 -4.740 0.648 1.00 94.69 100 ILE A C 1
ATOM 788 O O . ILE A 1 100 ? 4.191 -4.270 1.710 1.00 94.69 100 ILE A O 1
ATOM 792 N N . GLU A 1 101 ? 4.867 -6.030 0.493 1.00 94.94 101 GLU A N 1
ATOM 793 C CA . GLU A 1 101 ? 4.755 -7.047 1.537 1.00 94.94 101 GLU A CA 1
ATOM 794 C C . GLU A 1 101 ? 5.563 -6.650 2.769 1.00 94.94 101 GLU A C 1
ATOM 796 O O . GLU A 1 101 ? 5.001 -6.539 3.854 1.00 94.94 101 GLU A O 1
ATOM 801 N N . ASN A 1 102 ? 6.851 -6.335 2.604 1.00 93.69 102 ASN A N 1
ATOM 802 C CA . ASN A 1 102 ? 7.688 -5.898 3.721 1.00 93.69 102 ASN A CA 1
ATOM 803 C C . ASN A 1 102 ? 7.133 -4.620 4.377 1.00 93.69 102 ASN A C 1
ATOM 805 O O . ASN A 1 102 ? 7.118 -4.491 5.598 1.00 93.69 102 ASN A O 1
ATOM 809 N N . SER A 1 103 ? 6.639 -3.669 3.581 1.00 94.50 103 SER A N 1
ATOM 810 C CA . SER A 1 103 ? 6.057 -2.432 4.108 1.00 94.50 103 SER A CA 1
ATOM 811 C C . SER A 1 103 ? 4.772 -2.678 4.909 1.00 94.50 103 SER A C 1
ATOM 813 O O . SER A 1 103 ? 4.644 -2.167 6.0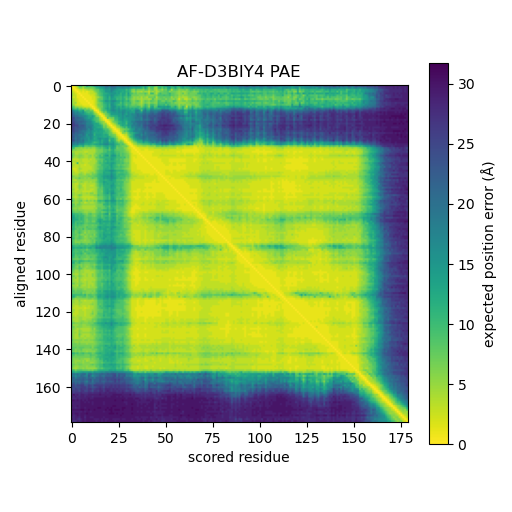23 1.00 94.50 103 SER A O 1
ATOM 815 N N . LEU A 1 104 ? 3.856 -3.495 4.380 1.00 96.69 104 LEU A N 1
ATOM 816 C CA . LEU A 1 104 ? 2.627 -3.914 5.055 1.00 96.69 104 LEU A CA 1
ATOM 817 C C . LEU A 1 104 ? 2.941 -4.719 6.313 1.00 96.69 104 LEU A C 1
ATOM 819 O O . LEU A 1 104 ? 2.319 -4.491 7.341 1.00 96.69 104 LEU A O 1
ATOM 823 N N . TYR A 1 105 ? 3.928 -5.613 6.262 1.00 96.12 105 TYR A N 1
ATOM 824 C CA . TYR A 1 105 ? 4.368 -6.400 7.409 1.00 96.12 105 TYR A CA 1
ATOM 825 C C . TYR A 1 105 ? 4.832 -5.494 8.551 1.00 96.12 105 TYR A C 1
ATOM 827 O O . TYR A 1 105 ? 4.439 -5.688 9.700 1.00 96.12 105 TYR A O 1
ATOM 835 N N . LYS A 1 106 ? 5.644 -4.473 8.249 1.00 94.81 106 LYS A N 1
ATOM 836 C CA . LYS A 1 106 ? 6.083 -3.501 9.258 1.00 94.81 106 LYS A CA 1
ATOM 837 C C . LYS A 1 106 ? 4.903 -2.737 9.847 1.00 94.81 106 LYS A C 1
ATOM 839 O O . LYS A 1 106 ? 4.824 -2.653 11.065 1.00 94.81 106 LYS A O 1
ATOM 844 N N . LEU A 1 107 ? 3.986 -2.249 9.008 1.00 95.56 107 LEU A N 1
ATOM 845 C CA . LEU A 1 107 ? 2.792 -1.549 9.480 1.00 95.56 107 LEU A CA 1
ATOM 846 C C . LEU A 1 107 ? 1.916 -2.445 10.361 1.00 95.56 107 LEU A C 1
ATOM 848 O O . LEU A 1 107 ? 1.518 -2.020 11.437 1.00 95.56 107 LEU A O 1
ATOM 852 N N . HIS A 1 108 ? 1.677 -3.690 9.952 1.00 94.88 108 HIS A N 1
ATOM 853 C CA . HIS A 1 108 ? 0.900 -4.671 10.708 1.00 94.88 108 HIS A CA 1
ATOM 854 C C . HIS A 1 108 ? 1.421 -4.854 12.142 1.00 94.88 108 HIS A C 1
ATOM 856 O O . HIS A 1 108 ? 0.627 -4.943 13.071 1.00 94.88 108 HIS A O 1
ATOM 862 N N . HIS A 1 109 ? 2.743 -4.859 12.334 1.00 93.44 109 HIS A N 1
ATOM 863 C CA . HIS A 1 109 ? 3.361 -5.042 13.652 1.00 93.44 109 HIS A CA 1
ATOM 864 C C . HIS A 1 109 ? 3.422 -3.769 14.503 1.00 93.44 109 HIS A C 1
ATOM 866 O O . HIS A 1 109 ? 3.718 -3.858 15.692 1.00 93.44 109 HIS A O 1
ATOM 872 N N . THR A 1 110 ? 3.212 -2.594 13.908 1.00 91.81 110 THR A N 1
ATOM 873 C CA . THR A 1 110 ? 3.321 -1.305 14.610 1.00 91.81 110 THR A CA 1
ATOM 874 C C . THR A 1 110 ? 2.003 -0.552 14.721 1.00 91.81 110 THR A C 1
ATOM 876 O O . THR A 1 110 ? 1.944 0.436 15.441 1.00 91.81 110 THR A O 1
ATOM 879 N N . GLN A 1 111 ? 0.982 -0.946 13.961 1.00 89.00 111 GLN A N 1
ATOM 880 C CA . GLN A 1 111 ? -0.340 -0.331 14.002 1.00 89.00 111 GLN A CA 1
ATOM 881 C C . GLN A 1 111 ? -1.100 -0.780 15.252 1.00 89.00 111 GLN A C 1
ATOM 883 O O . GLN A 1 111 ? -1.036 -1.946 15.635 1.00 89.00 111 GLN A O 1
ATOM 888 N N . ASP A 1 112 ? -1.935 0.109 15.778 1.00 86.19 112 AS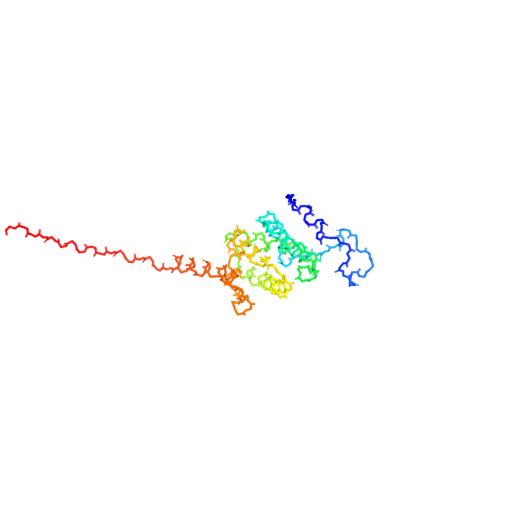P A N 1
ATOM 889 C CA . ASP A 1 112 ? -2.933 -0.226 16.803 1.00 86.19 112 ASP A CA 1
ATOM 890 C C . ASP A 1 112 ? -4.357 -0.274 16.212 1.00 86.19 112 ASP A C 1
ATOM 892 O O . ASP A 1 112 ? -5.358 -0.405 16.918 1.00 86.19 112 ASP A O 1
ATOM 896 N N . SER A 1 113 ? -4.474 -0.134 14.888 1.00 91.75 113 SER A N 1
ATOM 897 C CA . SER A 1 113 ? -5.739 0.017 14.168 1.00 91.75 113 SER A CA 1
ATOM 898 C C . SER A 1 113 ? -5.890 -0.959 12.990 1.00 91.75 113 SER A C 1
ATOM 900 O O . SER A 1 113 ? -5.071 -1.844 12.767 1.00 91.75 113 SER A O 1
ATOM 902 N N . ALA A 1 114 ? -6.948 -0.786 12.188 1.00 93.31 114 ALA A N 1
ATOM 903 C CA . ALA A 1 114 ? -7.208 -1.564 10.971 1.00 93.31 114 ALA A CA 1
ATOM 904 C C . ALA A 1 114 ? -6.517 -1.003 9.703 1.00 93.31 114 ALA A C 1
ATOM 906 O O . ALA A 1 114 ? -6.985 -1.240 8.585 1.00 93.31 114 ALA A O 1
ATOM 907 N N . ALA A 1 115 ? -5.436 -0.229 9.848 1.00 95.56 115 ALA A N 1
ATOM 908 C CA . ALA A 1 115 ? -4.763 0.457 8.740 1.00 95.56 115 ALA A CA 1
ATOM 909 C C . ALA A 1 115 ? -4.323 -0.493 7.613 1.00 95.56 115 ALA A C 1
ATOM 911 O O . ALA A 1 115 ? -4.677 -0.270 6.453 1.00 95.56 115 ALA A O 1
ATOM 912 N N . THR A 1 116 ? -3.635 -1.587 7.947 1.00 96.81 116 THR A N 1
ATOM 913 C CA . THR A 1 116 ? -3.183 -2.604 6.980 1.00 96.81 116 THR A CA 1
ATOM 914 C C . THR A 1 116 ? -4.356 -3.204 6.204 1.00 96.81 116 THR A C 1
ATOM 916 O O . THR A 1 116 ? -4.306 -3.270 4.977 1.00 96.81 116 THR A O 1
ATOM 919 N N . THR A 1 117 ? -5.464 -3.538 6.878 1.00 95.88 117 THR A N 1
ATOM 920 C CA . THR A 1 117 ? -6.682 -4.037 6.210 1.00 95.88 117 THR A CA 1
ATOM 921 C C . THR A 1 117 ? -7.238 -3.019 5.211 1.00 95.88 117 THR A C 1
ATOM 923 O O . THR A 1 117 ? -7.598 -3.380 4.090 1.00 95.88 117 THR A O 1
ATOM 926 N N . ASN A 1 118 ? -7.314 -1.739 5.587 1.00 96.06 118 ASN A N 1
ATOM 927 C CA . ASN A 1 118 ? -7.843 -0.695 4.704 1.00 96.06 118 ASN A CA 1
ATOM 928 C C . ASN A 1 118 ? -6.935 -0.456 3.489 1.00 96.06 118 ASN A C 1
ATOM 930 O O . ASN A 1 118 ? -7.431 -0.247 2.379 1.00 96.06 118 ASN A O 1
ATOM 934 N N . ILE A 1 119 ? -5.614 -0.548 3.673 1.00 96.81 119 ILE A N 1
ATOM 935 C CA . ILE A 1 119 ? -4.648 -0.463 2.574 1.00 96.81 119 ILE A CA 1
ATOM 936 C C . ILE A 1 119 ? -4.792 -1.665 1.637 1.00 96.81 119 ILE A C 1
ATOM 938 O O . ILE A 1 119 ? -4.926 -1.453 0.435 1.00 96.81 119 ILE A O 1
ATOM 942 N N . MET A 1 120 ? -4.846 -2.897 2.156 1.00 96.19 120 MET A N 1
ATOM 943 C CA . MET A 1 120 ? -5.060 -4.105 1.342 1.00 96.19 120 MET A CA 1
ATOM 944 C C . MET A 1 120 ? -6.356 -4.016 0.529 1.00 96.19 120 MET A C 1
ATOM 946 O O . MET A 1 120 ? -6.353 -4.282 -0.670 1.00 96.19 120 MET A O 1
ATOM 950 N N . ARG A 1 121 ? -7.456 -3.567 1.147 1.00 94.88 121 ARG A N 1
ATOM 951 C CA . ARG A 1 121 ? -8.728 -3.352 0.442 1.00 94.88 121 ARG A CA 1
ATOM 952 C C . ARG A 1 121 ? -8.589 -2.332 -0.688 1.00 94.88 121 ARG A C 1
ATOM 954 O O . ARG A 1 121 ? -9.106 -2.539 -1.780 1.00 94.88 121 ARG A O 1
ATOM 961 N N . THR A 1 122 ? -7.882 -1.234 -0.432 1.00 95.56 122 THR A N 1
ATOM 962 C CA . THR A 1 122 ? -7.634 -0.203 -1.447 1.00 95.56 122 THR A CA 1
ATOM 963 C C . THR A 1 122 ? -6.795 -0.755 -2.595 1.00 95.56 122 THR A C 1
ATOM 965 O O . THR A 1 122 ? -7.133 -0.532 -3.752 1.00 95.56 122 THR A O 1
ATOM 968 N N . MET A 1 123 ? -5.751 -1.532 -2.295 1.00 94.56 123 MET A N 1
ATOM 969 C CA . MET A 1 123 ? -4.926 -2.207 -3.299 1.00 94.56 123 MET A CA 1
ATOM 970 C C . MET A 1 123 ? -5.746 -3.124 -4.207 1.00 94.56 123 MET A C 1
ATOM 972 O O . MET A 1 123 ? -5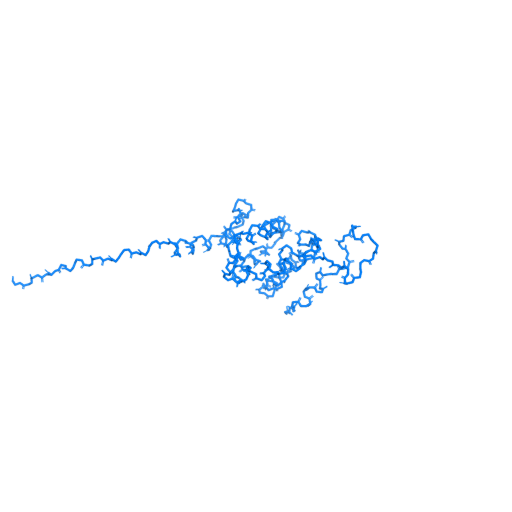.619 -3.017 -5.423 1.00 94.56 123 MET A O 1
ATOM 976 N N . ILE A 1 124 ? -6.615 -3.964 -3.635 1.00 92.50 124 ILE A N 1
ATOM 977 C CA . ILE A 1 124 ? -7.513 -4.846 -4.401 1.00 92.50 124 ILE A CA 1
ATOM 978 C C . ILE A 1 124 ? -8.358 -4.029 -5.392 1.00 92.50 124 ILE A C 1
ATOM 980 O O . ILE A 1 124 ? -8.500 -4.394 -6.553 1.00 92.50 124 ILE A O 1
ATOM 984 N N . ASN A 1 125 ? -8.860 -2.870 -4.968 1.00 91.12 125 ASN A N 1
ATOM 985 C CA . ASN A 1 125 ? -9.684 -2.012 -5.822 1.00 91.12 125 ASN A CA 1
ATOM 986 C C . ASN A 1 125 ? -8.884 -1.143 -6.808 1.00 91.12 125 ASN A C 1
ATOM 988 O O . ASN A 1 125 ? -9.478 -0.494 -7.664 1.00 91.12 125 ASN A O 1
ATOM 992 N N . SER A 1 126 ? -7.554 -1.102 -6.693 1.00 90.75 126 SER A N 1
ATOM 993 C CA . SER A 1 126 ? -6.703 -0.206 -7.490 1.00 90.75 126 SER A CA 1
ATOM 994 C C . SER A 1 126 ? -6.166 -0.837 -8.769 1.00 90.75 126 SER A C 1
ATOM 996 O O . SER A 1 126 ? -5.633 -0.124 -9.617 1.00 90.75 126 SER A O 1
ATOM 998 N N . GLY A 1 127 ? -6.253 -2.160 -8.900 1.00 89.75 127 GLY A N 1
ATOM 999 C CA . GLY A 1 127 ? -5.843 -2.857 -10.110 1.00 89.75 127 GLY A CA 1
ATOM 1000 C C . GLY A 1 127 ? -5.609 -4.353 -9.915 1.00 89.75 127 GLY A C 1
ATOM 1001 O O . GLY A 1 127 ? -5.390 -4.829 -8.793 1.00 89.75 127 GLY A O 1
ATOM 1002 N N . PRO A 1 128 ? -5.613 -5.118 -11.014 1.00 89.50 128 PRO A N 1
ATOM 1003 C CA . PRO A 1 128 ? -5.476 -6.570 -10.981 1.00 89.50 128 PRO A CA 1
ATOM 1004 C C . PRO A 1 128 ? -4.076 -7.007 -10.520 1.00 89.50 128 PRO A C 1
ATOM 1006 O O . PRO A 1 128 ? -3.956 -7.981 -9.780 1.00 89.50 128 PRO A O 1
ATOM 1009 N N . GLY A 1 129 ? -3.021 -6.252 -10.850 1.00 91.75 129 GLY A N 1
ATOM 1010 C CA . GLY A 1 129 ? -1.664 -6.546 -10.388 1.00 91.75 129 GLY A CA 1
ATOM 1011 C C . GLY A 1 129 ? -1.499 -6.339 -8.883 1.00 91.75 129 GLY A C 1
ATOM 1012 O O . GLY A 1 129 ? -0.877 -7.155 -8.206 1.00 91.75 129 GLY A O 1
ATOM 1013 N N . TYR A 1 130 ? -2.104 -5.286 -8.325 1.00 93.06 130 TYR A N 1
ATOM 1014 C CA . TYR A 1 130 ? -2.144 -5.094 -6.871 1.00 93.06 130 TYR A CA 1
ATOM 1015 C C . TYR A 1 130 ? -2.971 -6.160 -6.160 1.00 93.06 130 TYR A C 1
ATOM 1017 O O . TYR A 1 130 ? -2.604 -6.588 -5.066 1.00 93.06 130 TYR A O 1
ATOM 1025 N N . THR A 1 131 ? -4.051 -6.613 -6.791 1.00 91.50 131 THR A N 1
ATOM 1026 C CA . THR A 1 131 ? -4.859 -7.717 -6.276 1.00 91.50 131 THR A CA 1
ATOM 1027 C C . THR A 1 131 ? -4.038 -9.007 -6.190 1.00 91.50 131 THR A C 1
ATOM 1029 O O . THR A 1 131 ? -4.037 -9.658 -5.147 1.00 91.50 131 THR A O 1
ATOM 1032 N N . GLU A 1 132 ? -3.267 -9.335 -7.233 1.00 90.75 132 GLU A N 1
ATOM 1033 C CA . GLU A 1 132 ? -2.351 -10.486 -7.232 1.00 90.75 132 GLU A CA 1
ATOM 1034 C C . GLU A 1 132 ? -1.281 -10.362 -6.133 1.00 90.75 132 GLU A C 1
ATOM 1036 O O . GLU A 1 132 ? -0.955 -11.350 -5.479 1.00 90.75 132 GLU A O 1
ATOM 1041 N N . ILE A 1 133 ? -0.759 -9.156 -5.874 1.00 93.69 133 ILE A N 1
ATOM 1042 C CA . ILE A 1 133 ? 0.177 -8.926 -4.759 1.00 93.69 133 ILE A CA 1
ATOM 1043 C C . ILE A 1 133 ? -0.487 -9.252 -3.417 1.00 93.69 133 ILE A C 1
ATOM 1045 O O . ILE A 1 133 ? 0.095 -10.002 -2.640 1.00 93.69 133 ILE A O 1
ATOM 1049 N N . VAL A 1 134 ? -1.693 -8.733 -3.147 1.00 93.88 134 VAL A N 1
ATOM 1050 C CA . VAL A 1 134 ? -2.407 -9.002 -1.882 1.00 93.88 134 VAL A CA 1
ATOM 1051 C C . VAL A 1 134 ? -2.696 -10.494 -1.718 1.00 93.88 134 VAL A C 1
ATOM 1053 O O . VAL A 1 134 ? -2.529 -11.033 -0.629 1.00 93.88 134 VAL A O 1
ATOM 1056 N N . ALA A 1 135 ? -3.075 -11.176 -2.795 1.00 90.25 135 ALA A N 1
ATOM 1057 C CA . ALA A 1 135 ? -3.356 -12.607 -2.772 1.00 90.25 135 ALA A CA 1
ATOM 1058 C C . ALA A 1 135 ? -2.128 -13.480 -2.470 1.00 90.25 135 ALA A C 1
ATOM 1060 O O . ALA A 1 135 ? -2.274 -14.576 -1.932 1.00 90.25 135 ALA A O 1
ATOM 1061 N N . ASN A 1 136 ? -0.931 -13.001 -2.819 1.00 90.88 136 ASN A N 1
ATOM 1062 C CA . ASN A 1 136 ? 0.329 -13.710 -2.601 1.00 90.88 136 ASN A CA 1
ATOM 1063 C C . ASN A 1 136 ? 0.950 -13.442 -1.219 1.00 90.88 136 ASN A C 1
ATOM 1065 O O . ASN A 1 136 ? 1.990 -14.019 -0.907 1.00 90.88 136 ASN A O 1
ATOM 1069 N N . LEU A 1 137 ? 0.330 -12.600 -0.384 1.00 92.94 137 LEU A N 1
ATOM 1070 C CA . LEU A 1 137 ? 0.812 -12.341 0.972 1.00 92.94 137 LEU A CA 1
ATOM 1071 C C . LEU A 1 137 ? 0.690 -13.586 1.863 1.00 92.94 137 LEU A C 1
ATOM 1073 O O . LEU A 1 137 ? -0.305 -14.316 1.831 1.00 92.94 137 LEU A O 1
ATOM 1077 N N . ASP A 1 138 ? 1.683 -13.801 2.727 1.00 91.06 138 ASP A N 1
ATOM 1078 C C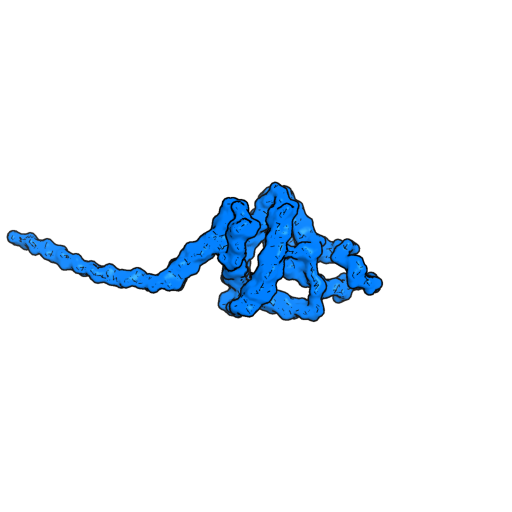A . ASP A 1 138 ? 1.677 -14.928 3.658 1.00 91.06 138 ASP A CA 1
ATOM 1079 C C . ASP A 1 138 ? 0.673 -14.704 4.803 1.00 91.06 138 ASP A C 1
ATOM 1081 O O . ASP A 1 138 ? 0.902 -13.932 5.738 1.00 91.06 138 ASP A O 1
ATOM 1085 N N . LYS A 1 139 ? -0.437 -15.450 4.786 1.00 90.12 139 LYS A N 1
ATOM 1086 C CA . LYS A 1 139 ? -1.479 -15.412 5.832 1.00 90.12 139 LYS A CA 1
ATOM 1087 C C . LYS A 1 139 ? -0.979 -15.777 7.234 1.00 90.12 139 LYS A C 1
ATOM 1089 O O . LYS A 1 139 ? -1.689 -15.541 8.213 1.00 90.12 139 LYS A O 1
ATOM 1094 N N . ARG A 1 140 ? 0.201 -16.395 7.358 1.00 89.19 140 ARG A N 1
ATOM 1095 C CA . ARG A 1 140 ? 0.843 -16.654 8.657 1.00 89.19 140 ARG A CA 1
ATOM 1096 C C . ARG A 1 140 ? 1.427 -15.375 9.251 1.00 89.19 140 ARG A C 1
ATOM 1098 O O . ARG A 1 140 ? 1.445 -15.242 10.470 1.00 89.19 140 ARG A O 1
ATOM 1105 N N . GLN A 1 141 ? 1.866 -14.451 8.398 1.00 91.44 141 GLN A N 1
ATOM 1106 C CA . GLN A 1 141 ? 2.426 -13.159 8.788 1.00 91.44 141 GLN A CA 1
ATOM 1107 C C . GLN A 1 141 ? 1.344 -12.093 8.998 1.00 91.44 141 GLN A C 1
ATOM 1109 O O . GLN A 1 141 ? 1.466 -11.286 9.911 1.00 91.44 141 GLN A O 1
ATOM 1114 N N . PHE A 1 142 ? 0.273 -12.118 8.199 1.00 91.94 142 PHE A N 1
ATOM 1115 C CA . PHE A 1 142 ? -0.886 -11.225 8.332 1.00 91.94 142 PHE A CA 1
ATOM 1116 C C . PHE A 1 142 ? -2.018 -11.943 9.060 1.00 91.94 142 PHE A C 1
ATOM 1118 O O . PHE A 1 142 ? -2.925 -12.524 8.456 1.00 91.94 142 PHE A O 1
ATOM 1125 N N . ASN A 1 143 ? -1.900 -12.013 10.385 1.00 85.25 143 ASN A N 1
ATOM 1126 C CA . ASN A 1 143 ? -2.678 -12.962 11.173 1.00 85.25 143 ASN A CA 1
ATOM 1127 C C . ASN A 1 143 ? -4.073 -12.451 11.600 1.00 85.25 143 ASN A C 1
ATOM 1129 O O . ASN A 1 143 ? -4.891 -13.265 12.046 1.00 85.25 143 ASN A O 1
ATOM 1133 N N . ASN A 1 144 ? -4.373 -11.159 11.414 1.00 90.44 144 ASN A N 1
ATOM 1134 C CA . ASN A 1 144 ? -5.666 -10.567 11.753 1.00 90.44 144 ASN A CA 1
ATOM 1135 C C . ASN A 1 144 ? -6.774 -11.137 10.839 1.00 90.44 144 ASN A C 1
ATOM 1137 O O . ASN A 1 144 ? -6.592 -11.173 9.618 1.00 90.44 144 ASN A O 1
ATOM 1141 N N . PRO A 1 145 ? -7.944 -11.544 11.377 1.00 92.00 145 PRO A N 1
ATOM 1142 C CA . PRO A 1 145 ? -9.038 -12.094 10.573 1.00 92.00 145 PRO A CA 1
ATOM 1143 C C . PRO A 1 145 ? -9.442 -11.235 9.367 1.00 92.00 145 PRO A C 1
ATOM 1145 O O . PRO A 1 145 ? -9.702 -11.776 8.294 1.00 92.00 145 PRO A O 1
ATOM 1148 N N . SER A 1 146 ? -9.454 -9.906 9.512 1.00 91.75 146 SER A N 1
ATOM 1149 C CA . SER A 1 146 ? -9.861 -9.002 8.426 1.00 91.75 146 SER A CA 1
ATOM 1150 C C . SER A 1 146 ? -8.828 -8.932 7.299 1.00 91.75 146 SER A C 1
ATOM 1152 O O . SER A 1 146 ? -9.203 -8.809 6.134 1.00 91.75 146 SER A O 1
ATOM 1154 N N . GLU A 1 147 ? -7.540 -9.044 7.628 1.00 91.69 147 GLU A N 1
ATOM 1155 C CA . GLU A 1 147 ? -6.441 -9.087 6.654 1.00 91.69 147 GLU A CA 1
ATOM 1156 C C . GLU A 1 147 ? -6.453 -10.418 5.904 1.00 91.69 147 GLU A C 1
ATOM 1158 O O . GLU A 1 147 ? -6.441 -10.428 4.674 1.00 91.69 147 GLU A O 1
ATOM 1163 N N . LYS A 1 148 ? -6.603 -11.537 6.628 1.00 92.06 148 LYS A N 1
ATOM 1164 C CA . LYS A 1 148 ? -6.784 -12.864 6.020 1.00 92.06 148 LYS A CA 1
ATOM 1165 C C . LYS A 1 148 ? -7.956 -12.882 5.053 1.00 92.06 148 LYS A C 1
ATOM 1167 O O . LYS A 1 148 ? -7.824 -13.405 3.953 1.00 92.06 148 LYS A O 1
ATOM 1172 N N . GLN A 1 149 ? -9.069 -12.252 5.429 1.00 89.75 149 GLN A N 1
ATOM 1173 C CA . GLN A 1 149 ? -10.218 -12.115 4.543 1.00 89.75 149 GLN A CA 1
ATOM 1174 C C . GLN A 1 149 ? -9.860 -11.361 3.254 1.00 89.75 149 GLN A C 1
ATOM 1176 O O . GLN A 1 149 ? -10.289 -11.786 2.187 1.00 89.75 149 GLN A O 1
ATOM 1181 N N . GLN A 1 150 ? -9.068 -10.281 3.316 1.00 89.69 150 GLN A N 1
ATOM 1182 C CA . GLN A 1 150 ? -8.630 -9.582 2.097 1.00 89.69 150 GLN A CA 1
ATOM 1183 C C . GLN A 1 150 ? -7.769 -10.484 1.201 1.00 89.69 150 GLN A C 1
ATOM 1185 O O . GLN A 1 150 ? -7.966 -10.491 -0.011 1.00 89.69 150 GLN A O 1
ATOM 1190 N N . ILE A 1 151 ? -6.872 -11.280 1.790 1.00 89.62 151 ILE A N 1
ATOM 1191 C CA . ILE A 1 151 ? -6.028 -12.238 1.054 1.00 89.62 151 ILE A CA 1
ATOM 1192 C C . ILE A 1 151 ? -6.894 -13.336 0.400 1.00 89.62 151 ILE A C 1
ATOM 1194 O O . ILE A 1 151 ? -6.686 -13.703 -0.757 1.00 89.62 151 ILE A O 1
ATOM 1198 N N . ASP A 1 152 ? -7.921 -13.820 1.103 1.00 85.62 152 ASP A N 1
ATOM 1199 C CA . ASP A 1 152 ? -8.787 -14.913 0.642 1.00 85.62 152 ASP A CA 1
ATOM 1200 C C . ASP A 1 152 ? -9.825 -14.495 -0.417 1.00 85.62 152 ASP A C 1
ATOM 1202 O O . ASP A 1 152 ? -10.221 -15.323 -1.245 1.00 85.62 152 ASP A O 1
ATOM 1206 N N . ILE A 1 153 ? -10.257 -13.225 -0.440 1.00 75.00 153 ILE A N 1
ATOM 1207 C CA . ILE A 1 153 ? -11.242 -12.717 -1.417 1.00 75.00 153 ILE A CA 1
ATOM 1208 C C . ILE A 1 153 ? -10.789 -12.987 -2.862 1.00 75.00 153 ILE A C 1
ATOM 1210 O O . ILE A 1 153 ? -11.619 -13.358 -3.695 1.00 75.00 153 ILE A O 1
ATOM 1214 N N . PHE A 1 154 ? -9.490 -12.896 -3.160 1.00 63.03 154 PHE A N 1
ATOM 1215 C CA . PHE A 1 154 ? -8.987 -13.170 -4.507 1.00 63.03 154 PHE A CA 1
ATOM 1216 C C . PHE A 1 154 ? -8.703 -14.650 -4.783 1.00 63.03 154 PHE A C 1
ATOM 1218 O O . PHE A 1 154 ? -8.915 -15.099 -5.909 1.00 63.03 154 PHE A O 1
ATOM 1225 N N . LEU A 1 155 ? -8.290 -15.444 -3.787 1.00 58.00 155 LEU A N 1
ATOM 1226 C CA . LEU A 1 155 ? -8.105 -16.890 -3.982 1.00 58.00 155 LEU A CA 1
ATOM 1227 C C . LEU A 1 155 ? -9.406 -17.551 -4.457 1.00 58.00 155 LEU A C 1
ATOM 1229 O O . LEU A 1 155 ? -9.387 -18.356 -5.388 1.00 58.00 155 LEU A O 1
ATOM 1233 N N . ASN A 1 156 ? -10.546 -17.122 -3.910 1.00 53.81 156 ASN A N 1
ATOM 1234 C CA . ASN A 1 156 ? -11.855 -17.572 -4.377 1.00 53.81 156 ASN A CA 1
ATOM 1235 C C . ASN A 1 156 ? -12.173 -17.082 -5.800 1.00 53.81 156 ASN A C 1
ATOM 1237 O O . ASN A 1 156 ? -12.656 -17.862 -6.614 1.00 53.81 156 ASN A O 1
ATOM 1241 N N . GLN A 1 157 ? -11.854 -15.832 -6.153 1.00 54.12 157 GLN A N 1
ATOM 1242 C CA . GLN A 1 157 ? -12.069 -15.308 -7.513 1.00 54.12 157 GLN A CA 1
ATOM 1243 C C . GLN A 1 157 ? -11.187 -15.996 -8.572 1.00 54.12 157 GLN A C 1
ATOM 1245 O O . GLN A 1 157 ? -11.632 -16.214 -9.701 1.00 54.12 157 GLN A O 1
ATOM 1250 N N . ARG A 1 158 ? -9.961 -16.398 -8.211 1.00 51.91 158 ARG A N 1
ATOM 1251 C CA . ARG A 1 158 ? -9.032 -17.136 -9.080 1.00 51.91 158 ARG A CA 1
ATOM 1252 C C . ARG A 1 158 ? -9.565 -18.534 -9.407 1.00 51.91 158 ARG A C 1
ATOM 1254 O O . ARG A 1 158 ? -9.478 -18.955 -10.559 1.00 51.91 158 ARG A O 1
ATOM 1261 N N . ILE A 1 159 ? -10.193 -19.208 -8.440 1.00 51.62 159 ILE A N 1
ATOM 1262 C CA . ILE A 1 159 ? -10.870 -20.495 -8.668 1.00 51.62 159 ILE A CA 1
ATOM 1263 C C . ILE A 1 159 ? -11.988 -20.339 -9.708 1.00 51.62 159 ILE A C 1
ATOM 1265 O O . ILE A 1 159 ? -12.076 -21.162 -10.607 1.00 51.62 159 ILE A O 1
ATOM 1269 N N . TYR A 1 160 ? -12.785 -19.266 -9.675 1.00 48.59 160 TYR A N 1
ATOM 1270 C CA . TYR A 1 160 ? -13.866 -19.075 -10.655 1.00 48.59 160 TYR A CA 1
ATOM 1271 C C . TYR A 1 160 ? -13.393 -18.638 -12.050 1.00 48.59 160 TYR A C 1
ATOM 1273 O O . TYR A 1 160 ? -14.047 -18.970 -13.034 1.00 48.59 160 TYR A O 1
ATOM 1281 N N . LYS A 1 161 ? -12.264 -17.922 -12.165 1.00 46.53 161 LYS A N 1
ATOM 1282 C CA . LYS A 1 161 ? -11.726 -17.463 -13.463 1.00 46.53 161 LYS A CA 1
ATOM 1283 C C . LYS A 1 161 ? -10.980 -18.562 -14.237 1.00 46.53 161 LYS A C 1
ATOM 1285 O O . LYS A 1 161 ? -10.909 -18.489 -15.459 1.00 46.53 161 LYS A O 1
ATOM 1290 N N . TYR A 1 162 ? -10.449 -19.569 -13.538 1.00 44.16 162 TYR A N 1
ATOM 1291 C CA . TYR A 1 162 ? -9.719 -20.702 -14.128 1.00 44.16 162 TYR A CA 1
ATOM 1292 C C . TYR A 1 162 ? -10.392 -22.062 -13.897 1.00 44.16 162 TYR A C 1
ATOM 1294 O O . TYR A 1 162 ? -9.835 -23.089 -14.286 1.00 44.16 162 TYR A O 1
ATOM 1302 N N . ALA A 1 163 ? -11.579 -22.098 -13.283 1.00 40.94 163 ALA A N 1
ATOM 1303 C CA . ALA A 1 163 ? -12.387 -23.307 -13.273 1.00 40.94 163 ALA A CA 1
ATOM 1304 C C . ALA A 1 163 ? -12.716 -23.677 -14.728 1.00 40.94 163 ALA A C 1
ATOM 1306 O O . ALA A 1 163 ? -13.195 -22.814 -15.474 1.00 40.94 163 ALA A O 1
ATOM 1307 N N . PRO A 1 164 ? -12.482 -24.932 -15.157 1.00 43.34 164 PRO A N 1
ATOM 1308 C CA . PRO A 1 164 ? -13.024 -25.393 -16.425 1.00 43.34 164 PRO A CA 1
ATOM 1309 C C . PRO A 1 164 ? -14.530 -25.142 -16.390 1.00 43.34 164 PRO A C 1
ATOM 1311 O O . PRO A 1 164 ? -15.179 -25.428 -15.379 1.00 43.34 164 PRO A O 1
ATOM 1314 N N . SER A 1 165 ? -15.066 -24.550 -17.461 1.00 48.09 165 SER A N 1
ATOM 1315 C CA . SER A 1 165 ? -16.497 -24.281 -17.584 1.00 48.09 165 SER A CA 1
ATOM 1316 C C . SER A 1 165 ? -17.278 -25.512 -17.121 1.00 48.09 165 SER A C 1
ATOM 1318 O O . SER A 1 165 ? -16.904 -26.621 -17.520 1.00 48.09 165 SER A O 1
ATOM 1320 N N . PRO A 1 166 ? -18.318 -25.362 -16.278 1.00 51.62 166 PRO A N 1
ATOM 1321 C CA . PRO A 1 166 ? -19.126 -26.506 -15.894 1.00 51.62 166 PRO A CA 1
ATOM 1322 C C . PRO A 1 166 ? -19.589 -27.181 -17.181 1.00 51.62 166 PRO A C 1
ATOM 1324 O O . PRO A 1 166 ? -20.175 -26.528 -18.050 1.00 51.62 166 PRO A O 1
ATOM 1327 N N . LEU A 1 167 ? -19.230 -28.462 -17.331 1.00 40.75 167 LEU A N 1
ATOM 1328 C CA . LEU A 1 167 ? -19.628 -29.267 -18.478 1.00 40.75 167 LEU A CA 1
ATOM 1329 C C . LEU A 1 167 ? -21.131 -29.062 -18.689 1.00 40.75 167 LEU A C 1
ATOM 1331 O O . LEU A 1 167 ? -21.875 -29.082 -17.700 1.00 40.75 167 LEU A O 1
ATOM 1335 N N . PRO A 1 168 ? -21.592 -28.833 -19.931 1.00 41.22 168 PRO A N 1
ATOM 1336 C CA . PRO A 1 168 ? -23.011 -28.675 -20.186 1.00 41.22 168 PRO A CA 1
ATOM 1337 C C . PRO A 1 168 ? -23.722 -29.889 -19.600 1.00 41.22 168 PRO A C 1
ATOM 1339 O O . PRO A 1 168 ? -23.414 -31.029 -19.950 1.00 41.22 168 PRO A O 1
ATOM 1342 N N . ILE A 1 169 ? -24.641 -29.637 -18.667 1.00 49.28 169 ILE A N 1
ATOM 1343 C CA . ILE A 1 169 ? -25.520 -30.664 -18.126 1.00 49.28 169 ILE A CA 1
ATOM 1344 C C . ILE A 1 169 ? -26.279 -31.209 -19.333 1.00 49.28 169 ILE A C 1
ATOM 1346 O O . ILE A 1 169 ? -27.175 -30.549 -19.864 1.00 49.28 169 ILE A O 1
ATOM 1350 N N . ILE A 1 170 ? -25.884 -32.390 -19.810 1.00 44.12 170 ILE A N 1
ATOM 1351 C CA . ILE A 1 170 ? -26.627 -33.131 -20.821 1.00 44.12 170 ILE A CA 1
ATOM 1352 C C . ILE A 1 170 ? -27.929 -33.520 -20.133 1.00 44.12 170 ILE A C 1
ATOM 1354 O O . ILE A 1 170 ? -28.015 -34.519 -19.423 1.00 44.12 170 ILE A O 1
ATOM 1358 N N . GLY A 1 171 ? -28.938 -32.666 -20.285 1.00 44.12 171 GLY A N 1
ATOM 1359 C CA . GLY A 1 171 ? -30.286 -32.926 -19.826 1.00 44.12 171 GLY A CA 1
ATOM 1360 C C . GLY A 1 171 ? -30.822 -34.140 -20.567 1.00 44.12 171 GLY A C 1
ATOM 1361 O O . GLY A 1 171 ? -31.370 -34.018 -21.663 1.00 44.12 171 GLY A O 1
ATOM 1362 N N . HIS A 1 172 ? -30.679 -35.322 -19.972 1.00 42.94 172 HIS A N 1
ATOM 1363 C CA . HIS A 1 172 ? -31.496 -36.471 -20.320 1.00 42.94 172 HIS A CA 1
ATOM 1364 C C . HIS A 1 172 ? -32.950 -36.112 -20.011 1.00 42.94 172 HIS A C 1
ATOM 1366 O O . HIS A 1 172 ? -33.440 -36.262 -18.894 1.00 42.94 172 HIS A O 1
ATOM 1372 N N . ARG A 1 173 ? -33.647 -35.589 -21.028 1.00 46.25 173 ARG A N 1
ATOM 1373 C CA . ARG A 1 173 ? -35.104 -35.491 -21.049 1.00 46.25 173 ARG A CA 1
ATOM 1374 C C . ARG A 1 173 ? -35.662 -36.908 -20.952 1.00 46.25 173 ARG A C 1
ATOM 1376 O O . ARG A 1 173 ? -35.829 -37.585 -21.965 1.00 46.25 173 ARG A O 1
ATOM 1383 N N . HIS A 1 174 ? -35.988 -37.335 -19.738 1.00 42.91 174 HIS A N 1
ATOM 1384 C CA . HIS A 1 174 ? -36.929 -38.422 -19.528 1.00 42.91 174 HIS A CA 1
ATOM 1385 C C . HIS A 1 174 ? -38.278 -37.972 -20.105 1.00 42.91 174 HIS A C 1
ATOM 1387 O O . HIS A 1 174 ? -39.000 -37.174 -19.509 1.00 42.91 174 HIS A O 1
ATOM 1393 N N . LYS A 1 175 ? -38.607 -38.444 -21.312 1.00 43.31 175 LYS A N 1
ATOM 1394 C CA . LYS A 1 175 ? -39.980 -38.397 -21.815 1.00 43.31 175 LYS A CA 1
ATOM 1395 C C . LYS A 1 175 ? -40.799 -39.363 -20.961 1.00 43.31 175 LYS A C 1
ATOM 1397 O O . LYS A 1 175 ? -40.717 -40.573 -21.157 1.00 43.31 175 LYS A O 1
ATOM 1402 N N . LEU A 1 176 ? -41.578 -38.828 -20.026 1.00 45.47 176 LEU A N 1
ATOM 1403 C CA . LEU A 1 176 ? -42.747 -39.522 -19.497 1.00 45.47 176 LEU A CA 1
ATOM 1404 C C . LEU A 1 176 ? -43.695 -39.758 -20.680 1.00 45.47 176 LEU A C 1
ATOM 1406 O O . LEU A 1 176 ? -44.254 -38.813 -21.234 1.00 45.47 176 LEU A O 1
ATOM 1410 N N . LYS A 1 177 ? -43.805 -41.014 -21.120 1.00 44.09 177 LYS A N 1
ATOM 1411 C CA . LYS A 1 177 ? -44.905 -41.452 -21.978 1.00 44.09 177 LYS A CA 1
ATOM 1412 C C . LYS A 1 177 ? -46.110 -41.660 -21.069 1.00 44.09 177 LYS A C 1
ATOM 1414 O O . LYS A 1 177 ? -46.137 -42.611 -20.300 1.00 44.09 177 LYS A O 1
ATOM 1419 N N . THR A 1 178 ? -47.071 -40.753 -21.146 1.00 48.28 178 THR A N 1
ATOM 1420 C CA . THR A 1 178 ? -48.455 -41.026 -20.771 1.00 48.28 178 THR A CA 1
ATOM 1421 C C . THR A 1 178 ? -49.124 -41.769 -21.921 1.00 48.28 178 THR A C 1
ATOM 1423 O O . THR A 1 178 ? -49.176 -41.247 -23.036 1.00 48.28 178 THR A O 1
ATOM 1426 N N . GLN A 1 179 ? -49.589 -42.986 -21.645 1.00 42.50 179 GLN A N 1
ATOM 1427 C CA . GLN A 1 179 ? -50.819 -43.600 -22.155 1.00 42.50 179 GLN A CA 1
ATOM 1428 C C . GLN A 1 179 ? -51.108 -44.846 -21.323 1.00 42.50 179 GLN A C 1
ATOM 1430 O O . GLN A 1 179 ? -50.151 -45.622 -21.105 1.00 42.50 179 GLN A O 1
#

Organism: Heterostelium pallidum (strain ATCC 26659 / Pp 5 / PN500) (NCBI:txid670386)

Nearest PDB structures (foldseek):
  3efz-assembly1_B  TM=2.983E-01  e=8.636E+00  Cryptosporidium parvum Iowa II

Solvent-accessible surface area (backbone atoms only — not comparable to full-atom values): 10272 Å² total; per-residue (Å²): 136,80,70,52,65,68,54,45,50,54,63,42,63,64,89,78,86,58,91,83,57,78,81,76,69,49,91,88,61,59,51,66,43,52,43,58,48,61,68,48,49,39,49,24,39,55,73,46,83,53,64,63,25,35,50,46,41,52,53,43,55,56,25,73,67,24,39,43,81,44,94,55,56,69,60,54,52,50,42,54,53,27,22,43,32,92,74,42,48,75,65,45,35,54,64,47,30,56,41,29,50,55,24,46,52,55,45,57,77,70,48,96,53,62,31,55,40,44,39,51,52,36,32,47,75,55,14,60,30,36,30,53,34,47,44,68,54,59,57,85,78,44,68,52,72,68,39,37,48,58,28,47,57,47,56,57,50,52,50,67,76,69,46,76,75,79,72,79,79,79,77,79,77,76,76,81,79,87,128

pLDDT: mean 76.14, std 19.24, range [37.16, 96.81]

Sequence (179 aa):
MSVSSKQFRQQSATESRSIDLKNNPTRDDQESCHKIPNSILKESYNNTTSQAAKNDIMGHAHSTNNIFYSTNNNQHSQQEYNLQSDNYTQSSVYGKGGQIENSLYKLHHTQDSAATTNIMRTMINSGPGYTEIVANLDKRQFNNPSEKQQIDIFLNQRIYKYAPSPLPIIGHRHKLKTQ

Foldseek 3Di:
DADDLVRLVVLLLDDDPDPVVPDDQDPVNQQKDFLQDSVLLSVLLRPDPDPLLNCLSSVLSNDPLTIDHDPPSVVSVVLLVCQLEPNHDPCSLVVSLVSNLSSLLVSLVVGPDCNSLSSLVSLCVRHPSSLVSLLPHDCVSVVDPSSVVSNVVVVVVVCVVPPDDPDPPPPPPPPPDDD